Protein AF-A0A7D5KBI8-F1 (afdb_monomer_lite)

Organism: NCBI:txid1699371

Sequence (259 aa):
MIAIGTPKGRNWFYRWFKRGQSDDYPDVASFQVPTHQNPHIPNSEVAAARDDMPDCVFEQEYLAKFVDDASGVFQNIRKRNVESYFLPMSAAESTGPYAIGVNFARVEDWTVIVVLDADGRIVAFKRLQQTTWTRIQQTVERFADTYTPSATVLDATRDNKIVHDLEDSGYFVDPVRFSPANKRTLIENLTTELEAGRITIPESVKTLINELQVYESQTSERGRVRYTSPSGFHDDCVDALALAVSAEDPNPRATPSTF

Secondary structure (DSSP, 8-state):
-------BTBSHHHHHHHHTTSTT-TT-------GGG-TTS-HHHHHHHHHHS-HHHHHHHTS-----TTS-SS-SHHHHTEE---SSPPTTSS-SSEEEEEE---SSSPEEEEEE-TTSBEEEEEEE-S--HHHHHHHHHHHHHHS-SEEEEEE-SS--HHHHHHHHTT--EEEE---HHHHHHHHHHHHHHHHTT--BEETT-HHHHHHHHH-EEEE-TTS-EEEEPPTT---HHHHHHHHHHTPPPSS--------

pLDDT: mean 90.01, std 11.8, range [34.06, 98.81]

InterPro domains:
  IPR035421 Terminase, large subunit gp17-like, C-terminal [PF17289] (102-247)

Structure (mmCIF, N/CA/C/O backbone):
data_AF-A0A7D5KBI8-F1
#
_entry.id   AF-A0A7D5KBI8-F1
#
loop_
_atom_site.group_PDB
_atom_site.id
_atom_site.type_symbol
_atom_site.label_atom_id
_atom_site.label_alt_id
_atom_site.label_comp_id
_atom_site.label_asym_id
_atom_site.label_entity_id
_atom_site.label_seq_id
_atom_site.pdbx_PDB_ins_code
_atom_site.Cartn_x
_atom_site.Cartn_y
_atom_site.Cartn_z
_atom_site.occupancy
_atom_site.B_iso_or_equiv
_atom_site.auth_seq_id
_atom_site.auth_comp_id
_atom_site.auth_asym_id
_atom_site.auth_atom_id
_atom_site.pdbx_PDB_model_num
ATOM 1 N N . MET A 1 1 ? 34.595 -4.086 -23.320 1.00 84.25 1 MET A N 1
ATOM 2 C CA . MET A 1 1 ? 33.872 -3.891 -22.041 1.00 84.25 1 MET A CA 1
ATOM 3 C C . MET A 1 1 ? 32.683 -4.833 -22.045 1.00 84.25 1 MET A C 1
ATOM 5 O O . MET A 1 1 ? 32.015 -4.890 -23.064 1.00 84.25 1 MET A O 1
ATOM 9 N N . ILE A 1 2 ? 32.434 -5.562 -20.957 1.00 90.94 2 ILE A N 1
ATOM 10 C CA . ILE A 1 2 ? 31.207 -6.351 -20.779 1.00 90.94 2 ILE A CA 1
ATOM 11 C C . ILE A 1 2 ? 30.472 -5.745 -19.588 1.00 90.94 2 ILE A C 1
ATOM 13 O O . ILE A 1 2 ? 31.073 -5.563 -18.531 1.00 90.94 2 ILE A O 1
ATOM 17 N N . ALA A 1 3 ? 29.205 -5.393 -19.782 1.00 91.50 3 ALA A N 1
ATOM 18 C CA . ALA A 1 3 ? 28.337 -4.860 -18.743 1.00 91.50 3 ALA A CA 1
ATOM 19 C C . ALA A 1 3 ? 27.074 -5.725 -18.681 1.00 91.50 3 ALA A C 1
ATOM 21 O O . ALA A 1 3 ? 26.431 -5.943 -19.705 1.00 91.50 3 ALA A O 1
ATOM 22 N N . ILE A 1 4 ? 26.747 -6.228 -17.490 1.00 93.44 4 ILE A N 1
ATOM 23 C CA . ILE A 1 4 ? 25.604 -7.112 -17.235 1.00 93.44 4 ILE A CA 1
ATOM 24 C C . ILE A 1 4 ? 24.804 -6.498 -16.089 1.00 93.44 4 ILE A C 1
ATOM 26 O O . ILE A 1 4 ? 25.385 -6.094 -15.080 1.00 93.44 4 ILE A O 1
ATOM 30 N N . GLY A 1 5 ? 23.488 -6.416 -16.245 1.00 89.25 5 GLY A N 1
ATOM 31 C CA . GLY A 1 5 ? 22.591 -5.894 -15.223 1.00 89.25 5 GLY A CA 1
ATOM 32 C C . GLY A 1 5 ? 21.142 -5.859 -15.696 1.00 89.25 5 GLY A C 1
ATOM 33 O O . GLY A 1 5 ? 20.857 -6.103 -16.868 1.00 89.25 5 GLY A O 1
ATOM 34 N N . THR A 1 6 ? 20.241 -5.535 -14.775 1.00 85.94 6 THR A N 1
ATOM 35 C CA . THR A 1 6 ? 18.811 -5.353 -15.048 1.00 85.94 6 THR A CA 1
ATOM 36 C C . THR A 1 6 ? 18.547 -3.929 -15.558 1.00 85.94 6 THR A C 1
ATOM 38 O O . THR A 1 6 ? 19.189 -2.986 -15.073 1.00 85.94 6 THR A O 1
ATOM 41 N N . PRO A 1 7 ? 17.621 -3.728 -16.517 1.00 87.00 7 PRO A N 1
ATOM 42 C CA . PRO A 1 7 ? 17.155 -2.395 -16.882 1.00 87.00 7 PRO A CA 1
ATOM 43 C C . PRO A 1 7 ? 16.743 -1.587 -15.654 1.00 87.00 7 PRO A C 1
ATOM 45 O O . PRO A 1 7 ? 16.116 -2.107 -14.731 1.00 87.00 7 PRO A O 1
ATOM 48 N N . LYS A 1 8 ? 17.106 -0.304 -15.640 1.00 80.62 8 LYS A N 1
ATOM 49 C CA . LYS A 1 8 ? 16.734 0.603 -14.557 1.00 80.62 8 LYS A CA 1
ATOM 50 C C . LYS A 1 8 ? 16.778 2.050 -15.017 1.00 80.62 8 LYS A C 1
ATOM 52 O O . LYS A 1 8 ? 17.855 2.657 -15.038 1.00 80.62 8 LYS A O 1
ATOM 57 N N . GLY A 1 9 ? 15.626 2.583 -15.403 1.00 75.25 9 GLY A N 1
ATOM 58 C CA . GLY A 1 9 ? 15.532 3.924 -15.966 1.00 75.25 9 GLY A CA 1
ATOM 59 C C . GLY A 1 9 ? 16.382 4.117 -17.227 1.00 75.25 9 GLY A C 1
ATOM 60 O O . GLY A 1 9 ? 16.997 3.194 -17.771 1.00 75.25 9 GLY A O 1
ATOM 61 N N . ARG A 1 10 ? 16.473 5.362 -17.697 1.00 81.81 10 ARG A N 1
ATOM 62 C CA . ARG A 1 10 ? 17.216 5.726 -18.922 1.00 81.81 10 ARG A CA 1
ATOM 63 C C . ARG A 1 10 ? 18.637 6.222 -18.636 1.00 81.81 10 ARG A C 1
ATOM 65 O O . ARG A 1 10 ? 19.052 7.292 -19.076 1.00 81.81 10 ARG A O 1
ATOM 72 N N . ASN A 1 11 ? 19.397 5.434 -17.879 1.00 79.94 11 ASN A N 1
ATOM 73 C CA . ASN A 1 11 ? 20.733 5.793 -17.390 1.00 79.94 11 ASN A CA 1
ATOM 74 C C . ASN A 1 11 ? 21.877 5.504 -18.405 1.00 79.94 11 ASN A C 1
ATOM 76 O O . ASN A 1 11 ? 21.669 5.360 -19.611 1.00 79.94 11 ASN A O 1
ATOM 80 N N . TRP A 1 12 ? 23.136 5.460 -17.941 1.00 88.38 12 TRP A N 1
ATOM 81 C CA . TRP A 1 12 ? 24.298 5.097 -18.774 1.00 88.38 12 TRP A CA 1
ATOM 82 C C . TRP A 1 12 ? 24.157 3.721 -19.448 1.00 88.38 12 TRP A C 1
ATOM 84 O O . TRP A 1 12 ? 24.485 3.598 -20.627 1.00 88.38 12 TRP A O 1
ATOM 94 N N . PHE A 1 13 ? 23.628 2.721 -18.738 1.00 91.00 13 PHE A N 1
ATOM 95 C CA . PHE A 1 13 ? 23.441 1.365 -19.253 1.00 91.00 13 PHE A CA 1
ATOM 96 C C . PHE A 1 13 ? 22.410 1.345 -20.386 1.00 91.00 13 PHE A C 1
ATOM 98 O O . PHE A 1 13 ? 22.684 0.786 -21.443 1.00 91.00 13 PHE A O 1
ATOM 105 N N . TYR A 1 14 ? 21.292 2.064 -20.230 1.00 89.88 14 TYR A N 1
ATOM 106 C CA . TYR A 1 14 ? 20.309 2.266 -21.303 1.00 89.88 14 TYR A CA 1
ATOM 107 C C . TYR A 1 14 ? 20.934 2.894 -22.554 1.00 89.88 14 TYR A C 1
ATOM 109 O O . TYR A 1 14 ? 20.711 2.426 -23.668 1.00 89.88 14 TYR A O 1
ATOM 117 N N . ARG A 1 15 ? 21.759 3.938 -22.387 1.00 91.62 15 ARG A N 1
ATOM 118 C CA . ARG A 1 15 ? 22.421 4.601 -23.521 1.00 91.62 15 ARG A CA 1
ATOM 119 C C . ARG A 1 15 ? 23.329 3.642 -24.291 1.00 91.62 15 ARG A C 1
ATOM 121 O O . ARG A 1 15 ? 23.274 3.630 -25.516 1.00 91.62 15 ARG A O 1
ATOM 128 N N . TRP A 1 16 ? 24.123 2.820 -23.605 1.00 93.75 16 TRP A N 1
ATOM 129 C CA . TRP A 1 16 ? 24.945 1.796 -24.264 1.00 93.75 16 TRP A CA 1
ATOM 130 C C . TRP A 1 16 ? 24.118 0.671 -24.876 1.00 93.75 16 TRP A C 1
ATOM 132 O O . TRP A 1 16 ? 24.421 0.239 -25.985 1.00 93.75 16 TRP A O 1
ATOM 142 N N . PHE A 1 17 ? 23.042 0.255 -24.210 1.00 94.62 17 PHE A N 1
ATOM 143 C CA . PHE A 1 17 ? 22.098 -0.704 -24.763 1.00 94.62 17 PHE A CA 1
ATOM 144 C C . PHE A 1 17 ? 21.507 -0.202 -26.090 1.00 94.62 17 PHE A C 1
ATOM 146 O O . PHE A 1 17 ? 21.523 -0.936 -27.072 1.00 94.62 17 PHE A O 1
ATOM 153 N N . LYS A 1 18 ? 21.078 1.067 -26.169 1.00 94.75 18 LYS A N 1
ATOM 154 C CA . LYS A 1 18 ? 20.587 1.677 -27.418 1.00 94.75 18 LYS A CA 1
ATOM 155 C C . LYS A 1 18 ? 21.668 1.806 -28.492 1.00 94.75 18 LYS A C 1
ATOM 157 O O . LYS A 1 18 ? 21.346 1.629 -29.660 1.00 94.75 18 LYS A O 1
ATOM 162 N N . ARG A 1 19 ? 22.927 2.074 -28.122 1.00 95.38 19 ARG A N 1
ATOM 163 C CA . ARG A 1 19 ? 24.052 2.075 -29.078 1.00 95.38 19 ARG A CA 1
ATOM 164 C C . ARG A 1 19 ? 24.237 0.712 -29.731 1.00 95.38 19 ARG A C 1
ATOM 166 O O . ARG A 1 19 ? 24.329 0.660 -30.943 1.00 95.38 19 ARG A O 1
ATOM 173 N N . GLY A 1 20 ? 24.189 -0.368 -28.950 1.00 95.50 20 GLY A N 1
ATOM 174 C CA . GLY A 1 20 ? 24.295 -1.734 -29.477 1.00 95.50 20 GLY A CA 1
ATOM 175 C C . GLY A 1 20 ? 23.115 -2.203 -30.339 1.00 95.50 20 GLY A C 1
ATOM 176 O O . GLY A 1 20 ? 23.150 -3.321 -30.837 1.00 95.50 20 GLY A O 1
ATOM 177 N N . GLN A 1 21 ? 22.077 -1.371 -30.496 1.00 93.50 21 GLN A N 1
ATOM 178 C CA . GLN A 1 21 ? 20.957 -1.577 -31.423 1.00 93.50 21 GLN A CA 1
ATOM 179 C C . GLN A 1 21 ? 21.025 -0.659 -32.657 1.00 93.50 21 GLN A C 1
ATOM 181 O O . GLN A 1 21 ? 20.099 -0.678 -33.463 1.00 93.50 21 GLN A O 1
ATOM 186 N N . SER A 1 22 ? 22.045 0.197 -32.766 1.00 94.38 22 SER A N 1
ATOM 187 C CA . SER A 1 22 ? 22.191 1.167 -33.853 1.00 94.38 22 SER A CA 1
ATOM 188 C C . SER A 1 22 ? 23.344 0.780 -34.770 1.00 94.38 22 SER A C 1
ATOM 190 O O . SER A 1 22 ? 24.436 0.470 -34.294 1.00 94.38 22 SER A O 1
ATOM 192 N N . ASP A 1 23 ? 23.130 0.905 -36.079 1.00 93.88 23 ASP A N 1
ATOM 193 C CA . ASP A 1 23 ? 24.157 0.666 -37.099 1.00 93.88 23 ASP A CA 1
ATOM 194 C C . ASP A 1 23 ? 25.322 1.675 -37.020 1.00 93.88 23 ASP A C 1
ATOM 196 O O . ASP A 1 23 ? 26.416 1.401 -37.511 1.00 93.88 23 ASP A O 1
ATOM 200 N N . ASP A 1 24 ? 25.122 2.820 -36.354 1.00 96.19 24 ASP A N 1
ATOM 201 C CA . ASP A 1 24 ? 26.157 3.844 -36.140 1.00 96.19 24 ASP A CA 1
ATOM 202 C C . ASP A 1 24 ? 27.302 3.371 -35.222 1.00 96.19 24 ASP A C 1
ATOM 204 O O . ASP A 1 24 ? 28.367 3.992 -35.186 1.00 96.19 24 ASP A O 1
ATOM 208 N N . TYR A 1 25 ? 27.087 2.295 -34.454 1.00 94.81 25 TYR A N 1
ATOM 209 C CA . TYR A 1 25 ? 28.043 1.756 -33.481 1.00 94.81 25 TYR A CA 1
ATOM 210 C C . TYR A 1 25 ? 28.293 0.255 -33.723 1.00 94.81 25 TYR A C 1
ATOM 212 O O . TYR A 1 25 ? 27.936 -0.571 -32.882 1.00 94.81 25 TYR A O 1
ATOM 220 N N . PRO A 1 26 ? 28.915 -0.126 -34.857 1.00 94.06 26 PRO A N 1
ATOM 221 C CA . PRO A 1 26 ? 29.032 -1.525 -35.286 1.00 94.06 26 PRO A CA 1
ATOM 222 C C . PRO A 1 26 ? 29.935 -2.389 -34.389 1.00 94.06 26 PRO A C 1
ATOM 224 O O . PRO A 1 26 ? 29.927 -3.614 -34.492 1.00 94.06 26 PRO A O 1
ATOM 227 N N . ASP A 1 27 ? 30.732 -1.771 -33.518 1.00 96.00 27 ASP A N 1
ATOM 228 C CA . ASP A 1 27 ? 31.592 -2.427 -32.530 1.00 96.00 27 ASP A CA 1
ATOM 229 C C . ASP A 1 27 ? 30.882 -2.702 -31.191 1.00 96.00 27 ASP A C 1
ATOM 231 O O . ASP A 1 27 ? 31.466 -3.296 -30.279 1.00 96.00 27 ASP A O 1
ATOM 235 N N . VAL A 1 28 ? 29.618 -2.290 -31.063 1.00 95.69 28 VAL A N 1
ATOM 236 C CA . VAL A 1 28 ? 28.798 -2.463 -29.866 1.00 95.69 28 VAL A CA 1
ATOM 237 C C . VAL A 1 28 ? 27.636 -3.392 -30.190 1.00 95.69 28 VAL A C 1
ATOM 239 O O . VAL A 1 28 ? 26.888 -3.166 -31.131 1.00 95.69 28 VAL A O 1
ATOM 242 N N . ALA A 1 29 ? 27.433 -4.405 -29.355 1.00 95.19 29 ALA A N 1
ATOM 243 C CA . ALA A 1 29 ? 26.243 -5.243 -29.393 1.00 95.19 29 ALA A CA 1
ATOM 244 C C . ALA A 1 29 ? 25.540 -5.193 -28.037 1.00 95.19 29 ALA A C 1
ATOM 246 O O . ALA A 1 29 ? 26.190 -5.132 -26.988 1.00 95.19 29 ALA A O 1
ATOM 247 N N . SER A 1 30 ? 24.212 -5.223 -28.053 1.00 96.38 30 SER A N 1
ATOM 248 C CA . SER A 1 30 ? 23.401 -5.321 -26.846 1.00 96.38 30 SER A CA 1
ATOM 249 C C . SER A 1 30 ? 22.357 -6.423 -26.986 1.00 96.38 30 SER A C 1
ATOM 251 O O . SER A 1 30 ? 21.840 -6.692 -28.067 1.00 96.38 30 SER A O 1
ATOM 253 N N . PHE A 1 31 ? 22.069 -7.087 -25.869 1.00 94.62 31 PHE A N 1
ATOM 254 C CA . PHE A 1 31 ? 21.155 -8.221 -25.812 1.00 94.62 31 PHE A CA 1
ATOM 255 C C . PHE A 1 31 ? 20.193 -8.029 -24.647 1.00 94.62 31 PHE A C 1
ATOM 257 O O . PHE A 1 31 ? 20.570 -7.498 -23.602 1.00 94.62 31 PHE A O 1
ATOM 264 N N . GLN A 1 32 ? 18.954 -8.463 -24.836 1.00 94.69 32 GLN A N 1
ATOM 265 C CA . GLN A 1 32 ? 17.901 -8.431 -23.831 1.00 94.69 32 GLN A CA 1
ATOM 266 C C . GLN A 1 32 ? 17.363 -9.849 -23.703 1.00 94.69 32 GLN A C 1
ATOM 268 O O . GLN A 1 32 ? 16.912 -10.423 -24.692 1.00 94.69 32 GLN A O 1
ATOM 273 N N . VAL A 1 33 ? 17.453 -10.414 -22.501 1.00 94.25 33 VAL A N 1
ATOM 274 C CA . VAL A 1 33 ? 17.100 -11.813 -22.242 1.00 94.25 33 VAL A CA 1
ATOM 275 C C . VAL A 1 33 ? 16.070 -11.852 -21.111 1.00 94.25 33 VAL A C 1
ATOM 277 O O . VAL A 1 33 ? 16.451 -11.852 -19.943 1.00 94.25 33 VAL A O 1
ATOM 280 N N . PRO A 1 34 ? 14.768 -11.816 -21.438 1.00 95.31 34 PRO A N 1
ATOM 281 C CA . PRO A 1 34 ? 13.690 -12.007 -20.472 1.00 95.31 34 PRO A CA 1
ATOM 282 C C . PRO A 1 34 ? 13.754 -13.370 -19.772 1.00 95.31 34 PRO A C 1
ATOM 284 O O . PRO A 1 34 ? 14.177 -14.362 -20.371 1.00 95.31 34 PRO A O 1
ATOM 287 N N . THR A 1 35 ? 13.217 -13.452 -18.554 1.00 95.25 35 THR A N 1
ATOM 288 C CA . THR A 1 35 ? 13.223 -14.673 -17.730 1.00 95.25 35 THR A CA 1
ATOM 289 C C . THR A 1 35 ? 12.560 -15.865 -18.427 1.00 95.25 35 THR A C 1
ATOM 291 O O . THR A 1 35 ? 13.071 -16.977 -18.340 1.00 95.25 35 THR A O 1
ATOM 294 N N . HIS A 1 36 ? 11.488 -15.647 -19.199 1.00 93.81 36 HIS A N 1
ATOM 295 C CA . HIS A 1 36 ? 10.783 -16.716 -19.927 1.00 93.81 36 HIS A CA 1
ATOM 296 C C . HIS A 1 36 ? 11.620 -17.394 -21.032 1.00 93.81 36 HIS A C 1
ATOM 298 O O . HIS A 1 36 ? 11.217 -18.431 -21.552 1.00 93.81 36 HIS A O 1
ATOM 304 N N . GLN A 1 37 ? 12.760 -16.816 -21.434 1.00 94.81 37 GLN A N 1
ATOM 305 C CA . GLN A 1 37 ? 13.678 -17.456 -22.385 1.00 94.81 37 GLN A CA 1
ATOM 306 C C . GLN A 1 37 ? 14.625 -18.456 -21.707 1.00 94.81 37 GLN A C 1
ATOM 308 O O . GLN A 1 37 ? 15.310 -19.208 -22.400 1.00 94.81 37 GLN A O 1
ATOM 313 N N . ASN A 1 38 ? 14.687 -18.479 -20.371 1.00 93.62 38 ASN A N 1
ATOM 314 C CA . ASN A 1 38 ? 15.507 -19.428 -19.630 1.00 93.62 38 ASN A CA 1
ATOM 315 C C . ASN A 1 38 ? 14.802 -20.800 -19.565 1.00 93.62 38 ASN A C 1
ATOM 317 O O . ASN A 1 38 ? 13.797 -20.922 -18.867 1.00 93.62 38 ASN A O 1
ATOM 321 N N . PRO A 1 39 ? 15.332 -21.860 -20.210 1.00 94.00 39 PRO A N 1
ATOM 322 C CA . PRO A 1 39 ? 14.685 -23.176 -20.240 1.00 94.00 39 PRO A CA 1
ATOM 323 C C . PRO A 1 39 ? 14.658 -23.882 -18.876 1.00 94.00 39 PRO A C 1
ATOM 325 O O . PRO A 1 39 ? 14.012 -24.917 -18.736 1.00 94.00 39 PRO A O 1
ATOM 328 N N . HIS A 1 40 ? 15.371 -23.351 -17.879 1.00 95.69 40 HIS A N 1
ATOM 329 C CA . HIS A 1 40 ? 15.411 -23.888 -16.521 1.00 95.69 40 HIS A CA 1
ATOM 330 C C . HIS A 1 40 ? 14.379 -23.256 -15.581 1.00 95.69 40 HIS A C 1
ATOM 332 O O . HIS A 1 40 ? 14.274 -23.702 -14.443 1.00 95.69 40 HIS A O 1
ATOM 338 N N . ILE A 1 41 ? 13.635 -22.240 -16.034 1.00 93.25 41 ILE A N 1
ATOM 339 C CA . ILE A 1 41 ? 12.580 -21.591 -15.251 1.00 93.25 41 ILE A CA 1
ATOM 340 C C . ILE A 1 41 ? 11.233 -21.932 -15.899 1.00 93.25 41 ILE A C 1
ATOM 342 O O . ILE A 1 41 ? 10.993 -21.549 -17.047 1.00 93.25 41 ILE A O 1
ATOM 346 N N . PRO A 1 42 ? 10.343 -22.664 -15.209 1.00 94.69 42 PRO A N 1
ATOM 347 C CA . PRO A 1 42 ? 9.011 -22.950 -15.718 1.00 94.69 42 PRO A CA 1
ATOM 348 C C . PRO A 1 42 ? 8.230 -21.667 -16.028 1.00 94.69 42 PRO A C 1
ATOM 350 O O . PRO A 1 42 ? 8.165 -20.748 -15.214 1.00 94.69 42 PRO A O 1
ATOM 353 N N . ASN A 1 43 ? 7.532 -21.631 -17.166 1.00 91.88 43 ASN A N 1
ATOM 354 C CA . ASN A 1 43 ? 6.667 -20.494 -17.517 1.00 91.88 43 ASN A CA 1
ATOM 355 C C . ASN A 1 43 ? 5.563 -20.236 -16.479 1.00 91.88 43 ASN A C 1
ATOM 357 O O . ASN A 1 43 ? 5.088 -19.111 -16.362 1.00 91.88 43 ASN A O 1
ATOM 361 N N . SER A 1 44 ? 5.164 -21.261 -15.722 1.00 94.00 44 SER A N 1
ATOM 362 C CA . SER A 1 44 ? 4.227 -21.119 -14.608 1.00 94.00 44 SER A CA 1
ATOM 363 C C . SER A 1 44 ? 4.779 -20.255 -13.474 1.00 94.00 44 SER A C 1
ATOM 365 O O . SER A 1 44 ? 4.008 -19.528 -12.864 1.00 94.00 44 SER A O 1
ATOM 367 N N . GLU A 1 45 ? 6.090 -20.283 -13.210 1.00 92.19 45 GLU A N 1
ATOM 368 C CA . GLU A 1 45 ? 6.713 -19.416 -12.198 1.00 92.19 45 GLU A CA 1
ATOM 369 C C . GLU A 1 45 ? 6.735 -17.957 -12.661 1.00 92.19 45 GLU A C 1
ATOM 371 O O . GLU A 1 45 ? 6.440 -17.054 -11.887 1.00 92.19 45 GLU A O 1
ATOM 376 N N . VAL A 1 46 ? 7.006 -17.721 -13.949 1.00 92.50 46 VAL A N 1
ATOM 377 C CA . VAL A 1 46 ? 6.930 -16.377 -14.543 1.00 92.50 46 VAL A CA 1
ATOM 378 C C . VAL A 1 46 ? 5.495 -15.846 -14.521 1.00 92.50 46 VAL A C 1
ATOM 380 O O . VAL A 1 46 ? 5.286 -14.664 -14.274 1.00 92.50 46 VAL A O 1
ATOM 383 N N . ALA A 1 47 ? 4.507 -16.709 -14.776 1.00 90.94 47 ALA A N 1
ATOM 384 C CA . ALA A 1 47 ? 3.099 -16.338 -14.694 1.00 90.94 47 ALA A CA 1
ATOM 385 C C . ALA A 1 47 ? 2.691 -15.990 -13.256 1.00 90.94 47 ALA A C 1
ATOM 387 O O . ALA A 1 47 ? 2.102 -14.937 -13.056 1.00 90.94 47 ALA A O 1
ATOM 388 N N . ALA A 1 48 ? 3.070 -16.811 -12.272 1.00 91.31 48 ALA A N 1
ATOM 389 C CA . ALA A 1 48 ? 2.792 -16.542 -10.861 1.00 91.31 48 ALA A CA 1
ATOM 390 C C . ALA A 1 48 ? 3.428 -15.223 -10.395 1.00 91.31 48 ALA A C 1
ATOM 392 O O . ALA A 1 48 ? 2.762 -14.399 -9.782 1.00 91.31 48 ALA A O 1
ATOM 393 N N . ALA A 1 49 ? 4.682 -14.962 -10.781 1.00 90.12 49 ALA A N 1
ATOM 394 C CA . ALA A 1 49 ? 5.361 -13.719 -10.431 1.00 90.12 49 ALA A CA 1
ATOM 395 C C . ALA A 1 49 ? 4.634 -12.465 -10.937 1.00 90.12 49 ALA A C 1
ATOM 397 O O . ALA A 1 49 ? 4.727 -11.419 -10.305 1.00 90.12 49 ALA A O 1
ATOM 398 N N . ARG A 1 50 ? 3.912 -12.552 -12.060 1.00 90.12 50 ARG A N 1
ATOM 399 C CA . ARG A 1 50 ? 3.123 -11.428 -12.572 1.00 90.12 50 ARG A CA 1
ATOM 400 C C . ARG A 1 50 ? 1.972 -11.052 -11.641 1.00 90.12 50 ARG A C 1
ATOM 402 O O . ARG A 1 50 ? 1.641 -9.878 -11.555 1.00 90.12 50 ARG A O 1
ATOM 409 N N . ASP A 1 51 ? 1.377 -12.029 -10.969 1.00 88.19 51 ASP A N 1
ATOM 410 C CA . ASP A 1 51 ? 0.224 -11.810 -10.092 1.00 88.19 51 ASP A CA 1
ATOM 411 C C . ASP A 1 51 ? 0.639 -11.292 -8.698 1.00 88.19 51 ASP A C 1
ATOM 413 O O . ASP A 1 51 ? -0.187 -10.723 -7.980 1.00 88.19 51 ASP A O 1
ATOM 417 N N . ASP A 1 52 ? 1.921 -11.450 -8.347 1.00 87.12 52 ASP A N 1
ATOM 418 C CA . ASP A 1 52 ? 2.484 -11.148 -7.025 1.00 87.12 52 ASP A CA 1
ATOM 419 C C . ASP A 1 52 ? 3.222 -9.798 -6.952 1.00 87.12 52 ASP A C 1
ATOM 421 O O . ASP A 1 52 ? 3.648 -9.377 -5.874 1.00 87.12 52 ASP A O 1
ATOM 425 N N . MET A 1 53 ? 3.409 -9.096 -8.072 1.00 89.44 53 MET A N 1
ATOM 426 C CA . MET A 1 53 ? 4.114 -7.810 -8.096 1.00 89.44 53 MET A CA 1
ATOM 427 C C . MET A 1 53 ? 3.486 -6.823 -9.077 1.00 89.44 53 MET A C 1
ATOM 429 O O . MET A 1 53 ? 2.788 -7.240 -9.998 1.00 89.44 53 MET A O 1
ATOM 433 N N . PRO A 1 54 ? 3.783 -5.520 -8.940 1.00 90.38 54 PRO A N 1
ATOM 434 C CA . PRO A 1 54 ? 3.261 -4.519 -9.858 1.00 90.38 54 PRO A CA 1
ATOM 435 C C . PRO A 1 54 ? 3.671 -4.798 -11.301 1.00 90.38 54 PRO A C 1
ATOM 437 O O . PRO A 1 54 ? 4.823 -5.173 -11.553 1.00 90.38 54 PRO A O 1
ATOM 440 N N . ASP A 1 55 ? 2.782 -4.512 -12.253 1.00 88.69 55 ASP A N 1
ATOM 441 C CA . ASP A 1 55 ? 3.030 -4.738 -13.682 1.00 88.69 55 ASP A CA 1
ATOM 442 C C . ASP A 1 55 ? 4.345 -4.063 -14.125 1.00 88.69 55 ASP A C 1
ATOM 444 O O . ASP A 1 55 ? 5.152 -4.664 -14.832 1.00 88.69 55 ASP A O 1
ATOM 448 N N . CYS A 1 56 ? 4.631 -2.840 -13.660 1.00 85.75 56 CYS A N 1
ATOM 449 C CA . CYS A 1 56 ? 5.867 -2.127 -14.005 1.00 85.75 56 CYS A CA 1
ATOM 450 C C . CYS A 1 56 ? 7.141 -2.809 -13.464 1.00 85.75 56 CYS A C 1
ATOM 452 O O . CYS A 1 56 ? 8.167 -2.835 -14.149 1.00 85.75 56 CYS A O 1
ATOM 454 N N . VAL A 1 57 ? 7.075 -3.399 -12.265 1.00 87.12 57 VAL A N 1
ATOM 455 C CA . VAL A 1 57 ? 8.178 -4.161 -11.662 1.00 87.12 57 VAL A CA 1
ATOM 456 C C . VAL A 1 57 ? 8.355 -5.480 -12.410 1.00 87.12 57 VAL A C 1
ATOM 458 O O . VAL A 1 57 ? 9.482 -5.842 -12.742 1.00 87.12 57 VAL A O 1
ATOM 461 N N . PHE A 1 58 ? 7.259 -6.149 -12.770 1.00 91.88 58 PHE A N 1
ATOM 462 C CA . PHE A 1 58 ? 7.285 -7.355 -13.592 1.00 91.88 58 PHE A CA 1
ATOM 463 C C . PHE A 1 58 ? 7.898 -7.092 -14.979 1.00 91.88 58 PHE A C 1
ATOM 465 O O . PHE A 1 58 ? 8.774 -7.830 -15.440 1.00 91.88 58 PHE A O 1
ATOM 472 N N . GLU A 1 59 ? 7.507 -6.001 -15.642 1.00 91.06 59 GLU A N 1
ATOM 473 C CA . GLU A 1 59 ? 8.085 -5.599 -16.924 1.00 91.06 59 GLU A CA 1
ATOM 474 C C . GLU A 1 59 ? 9.599 -5.365 -16.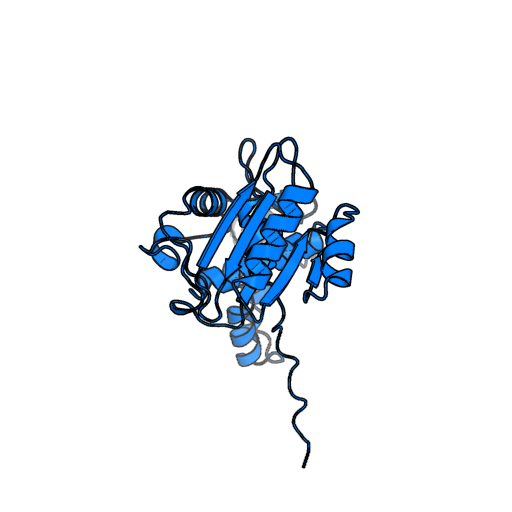835 1.00 91.06 59 GLU A C 1
ATOM 476 O O . GLU A 1 59 ? 10.345 -5.783 -17.729 1.00 91.06 59 GLU A O 1
ATOM 481 N N . GLN A 1 60 ? 10.061 -4.726 -15.759 1.00 89.25 60 GLN A N 1
ATOM 482 C CA . GLN A 1 60 ? 11.477 -4.461 -15.545 1.00 89.25 60 GLN A CA 1
ATOM 483 C C . GLN A 1 60 ? 12.262 -5.741 -15.214 1.00 89.25 60 GLN A C 1
ATOM 485 O O . GLN A 1 60 ? 13.263 -6.034 -15.871 1.00 89.25 60 GLN A O 1
ATOM 490 N N . GLU A 1 61 ? 11.829 -6.489 -14.198 1.00 90.25 61 GLU A N 1
ATOM 491 C CA . GLU A 1 61 ? 12.609 -7.573 -13.587 1.00 90.25 61 GLU A CA 1
ATOM 492 C C . GLU A 1 61 ? 12.444 -8.916 -14.318 1.00 90.25 61 GLU A C 1
ATOM 494 O O . GLU A 1 61 ? 13.403 -9.681 -14.402 1.00 90.25 61 GLU A O 1
ATOM 499 N N . TYR A 1 62 ? 11.273 -9.198 -14.905 1.00 93.75 62 TYR A N 1
ATOM 500 C CA . TYR A 1 62 ? 11.001 -10.466 -15.603 1.00 93.75 62 TYR A CA 1
ATOM 501 C C . TYR A 1 62 ? 11.026 -10.337 -17.123 1.00 93.75 62 TYR A C 1
ATOM 503 O O . TYR A 1 62 ? 11.524 -11.228 -17.819 1.00 93.75 62 TYR A O 1
ATOM 511 N N . LEU A 1 63 ? 10.502 -9.237 -17.671 1.00 94.12 63 LEU A N 1
ATOM 512 C CA . LEU A 1 63 ? 10.513 -9.008 -19.122 1.00 94.12 63 LEU A CA 1
ATOM 513 C C . LEU A 1 63 ? 11.762 -8.262 -19.602 1.00 94.12 63 LEU A C 1
ATOM 515 O O . LEU A 1 63 ? 11.915 -8.035 -20.804 1.00 94.12 63 LEU A O 1
ATOM 519 N N . ALA A 1 64 ? 12.660 -7.910 -18.678 1.00 93.38 64 ALA A N 1
ATOM 520 C CA . ALA A 1 64 ? 13.894 -7.188 -18.940 1.00 93.38 64 ALA A CA 1
ATOM 521 C C . ALA A 1 64 ? 13.675 -5.880 -19.720 1.00 93.38 64 ALA A C 1
ATOM 523 O O . ALA A 1 64 ? 14.562 -5.470 -20.469 1.00 93.38 64 ALA A O 1
ATOM 524 N N . LYS A 1 65 ? 12.532 -5.195 -19.564 1.00 90.75 65 LYS A N 1
ATOM 525 C CA . LYS A 1 65 ? 12.220 -3.942 -20.273 1.00 90.75 65 LYS A CA 1
ATOM 526 C C . LYS A 1 65 ? 12.790 -2.713 -19.562 1.00 90.75 65 LYS A C 1
ATOM 528 O O . LYS A 1 65 ? 12.778 -2.612 -18.342 1.00 90.75 65 LYS A O 1
ATOM 533 N N . PHE A 1 66 ? 13.229 -1.726 -20.345 1.00 86.69 66 PHE A N 1
ATOM 534 C CA . PHE A 1 66 ? 13.480 -0.376 -19.835 1.00 86.69 66 PHE A CA 1
ATOM 535 C C . PHE A 1 66 ? 12.146 0.359 -19.681 1.00 86.69 66 PHE A C 1
ATOM 537 O O . PHE A 1 66 ? 11.593 0.837 -20.672 1.00 86.69 66 PHE A O 1
ATOM 544 N N . VAL A 1 67 ? 11.644 0.429 -18.450 1.00 80.38 67 VAL A N 1
ATOM 545 C CA . VAL A 1 67 ? 10.430 1.173 -18.088 1.00 80.38 67 VAL A CA 1
ATOM 546 C C . VAL A 1 67 ? 10.793 2.639 -17.812 1.00 80.38 67 VAL A C 1
ATOM 548 O O . VAL A 1 67 ? 11.899 2.933 -17.348 1.00 80.38 67 VAL A O 1
ATOM 551 N N . ASP A 1 68 ? 9.905 3.573 -18.161 1.00 66.25 68 ASP A N 1
ATOM 552 C CA . ASP A 1 68 ? 10.100 4.995 -17.862 1.00 66.25 68 ASP A CA 1
ATOM 553 C C . ASP A 1 68 ? 9.870 5.274 -16.371 1.00 66.25 68 ASP A C 1
ATOM 555 O O . ASP A 1 68 ? 8.823 4.936 -15.832 1.00 66.25 68 ASP A O 1
ATOM 559 N N . ASP A 1 69 ? 10.823 5.953 -15.722 1.00 54.66 69 ASP A N 1
ATOM 560 C CA . ASP A 1 69 ? 10.736 6.348 -14.303 1.00 54.66 69 ASP A CA 1
ATOM 561 C C . ASP A 1 69 ? 9.627 7.398 -14.031 1.00 54.66 69 ASP A C 1
ATOM 563 O O . ASP A 1 69 ? 9.366 7.734 -12.881 1.00 54.66 69 ASP A O 1
ATOM 567 N N . ALA A 1 70 ? 9.012 7.976 -15.072 1.00 49.38 70 ALA A N 1
ATOM 568 C CA . ALA A 1 70 ? 8.250 9.229 -14.989 1.00 49.38 70 ALA A CA 1
ATOM 569 C C . ALA A 1 70 ? 6.715 9.075 -14.938 1.00 49.38 70 ALA A C 1
ATOM 571 O O . ALA A 1 70 ? 5.997 10.048 -15.171 1.00 49.38 70 ALA A O 1
ATOM 572 N N . SER A 1 71 ? 6.185 7.884 -14.658 1.00 56.41 71 SER A N 1
ATOM 573 C CA . SER A 1 71 ? 4.739 7.671 -14.500 1.00 56.41 71 SER A CA 1
ATOM 574 C C . SER A 1 71 ? 4.351 7.523 -13.031 1.00 56.41 71 SER A C 1
ATOM 576 O O . SER A 1 71 ? 5.080 6.895 -12.268 1.00 56.41 71 SER A O 1
ATOM 578 N N . GLY A 1 72 ? 3.189 8.062 -12.648 1.00 73.31 72 GLY A N 1
ATOM 579 C CA . GLY A 1 72 ? 2.619 7.852 -11.316 1.00 73.31 72 GLY A CA 1
ATOM 580 C C . GLY A 1 72 ? 2.559 6.364 -10.954 1.00 73.31 72 GLY A C 1
ATOM 581 O O . GLY A 1 72 ? 2.287 5.522 -11.815 1.00 73.31 72 GLY A O 1
ATOM 582 N N . VAL A 1 73 ? 2.834 6.062 -9.684 1.00 86.94 73 VAL A N 1
ATOM 583 C CA . VAL A 1 73 ? 2.937 4.693 -9.143 1.00 86.94 73 VAL A CA 1
ATOM 584 C C . VAL A 1 73 ? 1.621 3.949 -9.321 1.00 86.94 73 VAL A C 1
ATOM 586 O O . VAL A 1 73 ? 1.596 2.805 -9.759 1.00 86.94 73 VAL A O 1
ATOM 589 N N . PHE A 1 74 ? 0.517 4.636 -9.032 1.00 89.88 74 PHE A N 1
ATOM 590 C CA . PHE A 1 74 ? -0.820 4.070 -9.067 1.00 89.88 74 PHE A CA 1
ATOM 591 C C . PHE A 1 74 ? -1.574 4.551 -10.309 1.00 89.88 74 PHE A C 1
ATOM 593 O O . PHE A 1 74 ? -1.990 5.709 -10.410 1.00 89.88 74 PHE A O 1
ATOM 600 N N . GLN A 1 75 ? -1.781 3.654 -11.273 1.00 84.81 75 GLN A N 1
ATOM 601 C CA . GLN A 1 75 ? -2.425 3.991 -12.544 1.00 84.81 75 GLN A CA 1
ATOM 602 C C . GLN A 1 75 ? -3.910 3.618 -12.563 1.00 84.81 75 GLN A C 1
ATOM 604 O O . GLN A 1 75 ? -4.333 2.613 -12.000 1.00 84.81 75 GLN A O 1
ATOM 609 N N . ASN A 1 76 ? -4.720 4.417 -13.268 1.00 87.25 76 ASN A N 1
ATOM 610 C CA . ASN A 1 76 ? -6.149 4.161 -13.510 1.00 87.25 76 ASN A CA 1
ATOM 611 C C . ASN A 1 76 ? -7.035 4.002 -12.256 1.00 87.25 76 ASN A C 1
ATOM 613 O O . ASN A 1 76 ? -8.177 3.560 -12.382 1.00 87.25 76 ASN A O 1
ATOM 617 N N . ILE A 1 77 ? -6.571 4.440 -11.079 1.00 91.75 77 ILE A N 1
ATOM 618 C CA . ILE A 1 77 ? -7.262 4.268 -9.788 1.00 91.75 77 ILE A CA 1
ATOM 619 C C . ILE A 1 77 ? -8.724 4.710 -9.825 1.00 91.75 77 ILE A C 1
ATOM 621 O O . ILE A 1 77 ? -9.604 3.959 -9.422 1.00 91.75 77 ILE A O 1
ATOM 625 N N . ARG A 1 78 ? -9.024 5.888 -10.389 1.00 91.62 78 ARG A N 1
ATOM 626 C CA . ARG A 1 78 ? -10.410 6.388 -10.469 1.00 91.62 78 ARG A CA 1
ATOM 627 C C . ARG A 1 78 ? -11.354 5.484 -11.250 1.00 91.62 78 ARG A C 1
ATOM 629 O O . ARG A 1 78 ? -12.541 5.479 -10.973 1.00 91.62 78 ARG A O 1
ATOM 636 N N . LYS A 1 79 ? -10.843 4.795 -12.267 1.00 93.12 79 LYS A N 1
ATOM 637 C CA . LYS A 1 79 ? -11.651 3.920 -13.115 1.00 93.12 79 LYS A CA 1
ATOM 638 C C . LYS A 1 79 ? -11.751 2.513 -12.528 1.00 93.12 79 LYS A C 1
ATOM 640 O O . LYS A 1 79 ? -12.764 1.860 -12.735 1.00 93.12 79 LYS A O 1
ATOM 645 N N . ARG A 1 80 ? -10.682 2.043 -11.884 1.00 95.00 80 ARG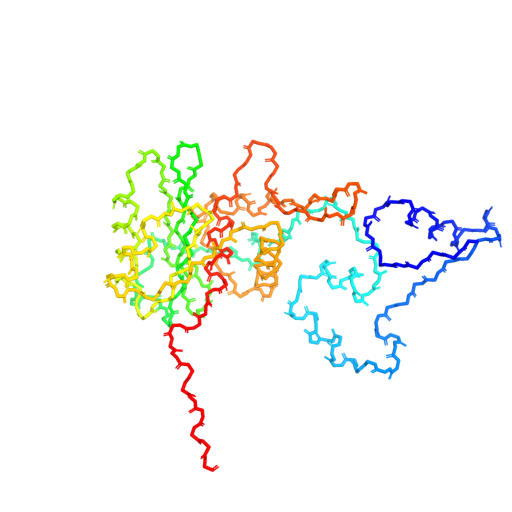 A N 1
ATOM 646 C CA . ARG A 1 80 ? -10.537 0.653 -11.443 1.00 95.00 80 ARG A CA 1
ATOM 647 C C . ARG A 1 80 ? -10.999 0.4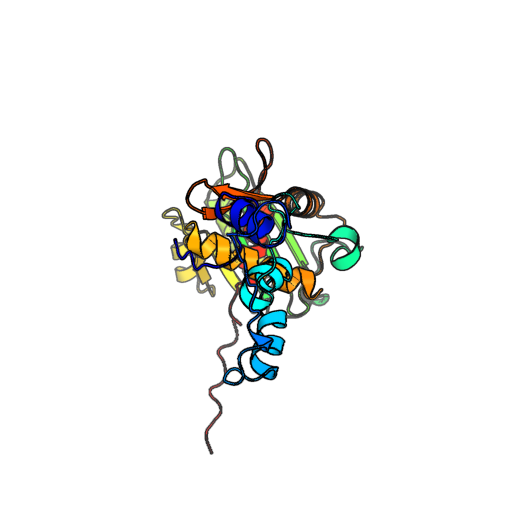25 -10.005 1.00 95.00 80 ARG A C 1
ATOM 649 O O . ARG A 1 80 ? -11.609 -0.597 -9.747 1.00 95.00 80 ARG A O 1
ATOM 656 N N . ASN A 1 81 ? -10.693 1.346 -9.096 1.00 98.06 81 ASN A N 1
ATOM 657 C CA . ASN A 1 81 ? -10.792 1.114 -7.654 1.00 98.06 81 ASN A CA 1
ATOM 658 C C . ASN A 1 81 ? -11.753 2.076 -6.951 1.00 98.06 81 ASN A C 1
ATOM 660 O O . ASN A 1 81 ? -11.909 1.967 -5.744 1.00 98.06 81 ASN A O 1
ATOM 664 N N . VAL A 1 82 ? -12.341 3.057 -7.645 1.00 98.06 82 VAL A N 1
ATOM 665 C CA . VAL A 1 82 ? -13.219 4.054 -7.012 1.00 98.06 82 VAL A CA 1
ATOM 666 C C . VAL A 1 82 ? -14.680 3.772 -7.327 1.00 98.06 82 VAL A C 1
ATOM 668 O O . VAL A 1 82 ? -15.068 3.754 -8.493 1.00 98.06 82 VAL A O 1
ATOM 671 N N . GLU A 1 83 ? -15.491 3.644 -6.280 1.00 98.06 83 GLU A N 1
ATOM 672 C CA . GLU A 1 83 ? -16.933 3.399 -6.371 1.00 98.06 83 GLU A CA 1
ATOM 673 C C . GLU A 1 83 ? -17.744 4.375 -5.504 1.00 98.06 83 GLU A C 1
ATOM 675 O O . GLU A 1 83 ? -17.215 5.058 -4.623 1.00 98.06 83 GLU A O 1
ATOM 680 N N . SER A 1 84 ? -19.052 4.470 -5.765 1.00 97.38 84 SER A N 1
ATOM 681 C CA . SER A 1 84 ? -19.961 5.342 -5.012 1.00 97.38 84 SER A CA 1
ATOM 682 C C . SER A 1 84 ? -20.626 4.574 -3.871 1.00 97.38 84 SER A C 1
ATOM 684 O O . SER A 1 84 ? -21.490 3.729 -4.098 1.00 97.38 84 SER A O 1
ATOM 686 N N . TYR A 1 85 ? -20.211 4.879 -2.641 1.00 97.50 85 TYR A N 1
ATOM 687 C CA . TYR A 1 85 ? -20.841 4.431 -1.400 1.00 97.50 85 TYR A CA 1
ATOM 688 C C . TYR A 1 85 ? -20.418 5.332 -0.222 1.00 97.50 85 TYR A C 1
ATOM 690 O O . TYR A 1 85 ? -19.517 6.173 -0.343 1.00 97.50 85 TYR A O 1
ATOM 698 N N . PHE A 1 86 ? -21.105 5.202 0.917 1.00 95.56 86 PHE A N 1
ATOM 699 C CA . PHE A 1 86 ? -20.955 6.099 2.066 1.00 95.56 86 PHE A CA 1
ATOM 700 C C . PHE A 1 86 ? -20.144 5.479 3.203 1.00 95.56 86 PHE A C 1
ATOM 702 O O . PHE A 1 86 ? -20.208 4.278 3.444 1.00 95.56 86 PHE A O 1
ATOM 709 N N . LEU A 1 87 ? -19.423 6.338 3.929 1.00 96.62 87 LEU A N 1
ATOM 710 C CA . LEU A 1 87 ? -18.688 5.986 5.141 1.00 96.62 87 LEU A CA 1
ATOM 711 C C . LEU A 1 87 ? -19.268 6.690 6.384 1.00 96.62 87 LEU A C 1
ATOM 713 O O . LEU A 1 87 ? -19.762 7.816 6.263 1.00 96.62 87 LEU A O 1
ATOM 717 N N . PRO A 1 88 ? -19.100 6.108 7.587 1.00 96.81 88 PRO A N 1
ATOM 718 C CA . PRO A 1 88 ? -18.643 4.734 7.808 1.00 96.81 88 PRO A CA 1
ATOM 719 C C . PRO A 1 88 ? -19.730 3.730 7.399 1.00 96.81 88 PRO A C 1
ATOM 721 O O . PRO A 1 88 ? -20.916 4.001 7.577 1.00 96.81 88 PRO A O 1
ATOM 724 N N . MET A 1 89 ? -19.324 2.577 6.878 1.00 97.38 89 MET A N 1
ATOM 725 C CA . MET A 1 89 ? -20.211 1.427 6.699 1.00 97.38 89 MET A CA 1
ATOM 726 C C . MET A 1 89 ? -20.307 0.690 8.030 1.00 97.38 89 MET A C 1
ATOM 728 O O . MET A 1 89 ? -19.291 0.508 8.702 1.00 97.38 89 MET A O 1
ATOM 732 N N . SER A 1 90 ? -21.501 0.277 8.448 1.00 95.94 90 SER A N 1
ATOM 733 C CA . SER A 1 90 ? -21.614 -0.484 9.694 1.00 95.94 90 SER A CA 1
ATOM 734 C C . SER A 1 90 ? -21.013 -1.888 9.547 1.00 95.94 90 SER A C 1
ATOM 736 O O . SER A 1 90 ? -20.948 -2.439 8.446 1.00 95.94 90 SER A O 1
ATOM 738 N N . ALA A 1 91 ? -20.629 -2.511 10.664 1.00 91.88 91 ALA A N 1
ATOM 739 C CA . ALA A 1 91 ? -20.182 -3.908 10.674 1.00 91.88 91 ALA A CA 1
ATOM 740 C C . ALA A 1 91 ? -21.260 -4.890 10.164 1.00 91.88 91 ALA A C 1
ATOM 742 O O . ALA A 1 91 ? -20.937 -5.987 9.733 1.00 91.88 91 ALA A O 1
ATOM 743 N N . ALA A 1 92 ? -22.543 -4.502 10.191 1.00 93.31 92 ALA A N 1
ATOM 744 C CA . ALA A 1 92 ? -23.639 -5.296 9.629 1.00 93.31 92 ALA A CA 1
ATOM 745 C C . ALA A 1 92 ? -23.741 -5.190 8.094 1.00 93.31 92 ALA A C 1
ATOM 747 O O . ALA A 1 92 ? -24.356 -6.041 7.459 1.00 93.31 92 ALA A O 1
ATOM 748 N N . GLU A 1 93 ? -23.163 -4.143 7.502 1.00 95.75 93 GLU A N 1
ATOM 749 C CA . GLU A 1 93 ? -23.149 -3.876 6.056 1.00 95.75 93 GLU A CA 1
ATOM 750 C C . GLU A 1 93 ? -21.798 -4.237 5.409 1.00 95.75 93 GLU A C 1
ATOM 752 O O . GLU A 1 93 ? -21.576 -3.963 4.227 1.00 95.75 93 GLU A O 1
ATOM 757 N N . SER A 1 94 ? -20.887 -4.834 6.181 1.00 96.81 94 SER A N 1
ATOM 758 C CA . SER A 1 94 ? -19.528 -5.192 5.770 1.00 96.81 94 SER A CA 1
ATOM 759 C C . SER A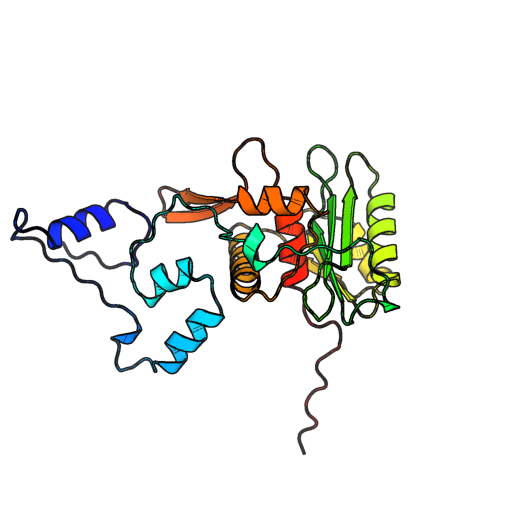 1 94 ? -19.133 -6.594 6.242 1.00 96.81 94 SER A C 1
ATOM 761 O O . SER A 1 94 ? -19.871 -7.239 6.990 1.00 96.81 94 SER A O 1
ATOM 763 N N . THR A 1 95 ? -18.001 -7.092 5.742 1.00 95.38 95 THR A N 1
ATOM 764 C CA . THR A 1 95 ? -17.596 -8.497 5.884 1.00 95.38 95 THR A CA 1
ATOM 765 C C . THR A 1 95 ? -16.293 -8.608 6.677 1.00 95.38 95 THR A C 1
ATOM 767 O O . THR A 1 95 ? -15.266 -8.105 6.245 1.00 95.38 95 THR A O 1
ATOM 770 N N . GLY A 1 96 ? -16.302 -9.279 7.831 1.00 93.94 96 GLY A N 1
ATOM 771 C CA . GLY A 1 96 ? -15.065 -9.597 8.559 1.00 93.94 96 GLY A CA 1
ATOM 772 C C . GLY A 1 96 ? -14.316 -10.813 7.972 1.00 93.94 96 GLY A C 1
ATOM 773 O O . GLY A 1 96 ? -14.922 -11.584 7.224 1.00 93.94 96 GLY A O 1
ATOM 774 N N . PRO A 1 97 ? -13.046 -11.056 8.353 1.00 96.00 97 PRO A N 1
ATOM 775 C CA . PRO A 1 97 ? -12.235 -10.234 9.250 1.00 96.00 97 PRO A CA 1
ATOM 776 C C . PRO A 1 97 ? -11.868 -8.879 8.634 1.00 96.00 97 PRO A C 1
ATOM 778 O O . PRO A 1 97 ? -11.889 -8.708 7.419 1.00 96.00 97 PRO A O 1
ATOM 781 N N . TYR A 1 98 ? -11.546 -7.919 9.494 1.00 97.81 98 TYR A N 1
ATOM 782 C CA . TYR A 1 98 ? -11.194 -6.560 9.097 1.00 97.81 98 TYR A CA 1
ATOM 783 C C . TYR A 1 98 ? -9.691 -6.311 9.226 1.00 97.81 98 TYR A C 1
ATOM 785 O O . TYR A 1 98 ? -9.021 -6.865 10.099 1.00 97.81 98 TYR A O 1
ATOM 793 N N . ALA A 1 99 ? -9.172 -5.412 8.400 1.00 98.31 99 ALA A N 1
ATOM 794 C CA . ALA A 1 99 ? -7.804 -4.928 8.503 1.00 98.31 99 ALA A CA 1
ATOM 795 C C . ALA A 1 99 ? -7.802 -3.426 8.787 1.00 98.31 99 ALA A C 1
ATOM 797 O O . ALA A 1 99 ? -8.428 -2.646 8.069 1.00 98.31 99 ALA A O 1
ATOM 798 N N . ILE A 1 100 ? -7.105 -3.012 9.842 1.00 98.56 100 ILE A N 1
ATOM 799 C CA . ILE A 1 100 ? -7.022 -1.619 10.276 1.00 98.56 100 ILE A CA 1
ATOM 800 C C . ILE A 1 100 ? -5.587 -1.147 10.087 1.00 98.56 100 ILE A C 1
ATOM 802 O O . ILE A 1 100 ? -4.697 -1.579 10.806 1.00 98.56 100 ILE A O 1
ATOM 806 N N . GLY A 1 101 ? -5.362 -0.239 9.144 1.00 98.44 101 GLY A N 1
ATOM 807 C CA . GLY A 1 101 ? -4.066 0.402 8.940 1.00 98.44 101 GLY A CA 1
ATOM 808 C C . GLY A 1 101 ? -4.027 1.776 9.590 1.00 98.44 101 GLY A C 1
ATOM 809 O O . GLY A 1 101 ? -4.926 2.595 9.369 1.00 98.44 101 GLY A O 1
ATOM 810 N N . VAL A 1 102 ? -2.989 2.045 10.384 1.00 98.00 102 VAL A N 1
ATOM 811 C CA . VAL A 1 102 ? -2.826 3.322 11.088 1.00 98.00 102 VAL A CA 1
ATOM 812 C C . VAL A 1 102 ? -1.444 3.911 10.849 1.00 98.00 102 VAL A C 1
ATOM 814 O O . VAL A 1 102 ? -0.446 3.410 11.360 1.00 98.00 102 VAL A O 1
ATOM 817 N N . ASN A 1 103 ? -1.396 5.037 10.140 1.00 96.50 103 ASN A N 1
ATOM 818 C CA . ASN A 1 103 ? -0.188 5.847 10.022 1.00 96.50 103 ASN A CA 1
ATOM 819 C C . ASN A 1 103 ? -0.228 6.979 11.058 1.00 96.50 103 ASN A C 1
ATOM 821 O O . ASN A 1 103 ? -1.192 7.750 11.083 1.00 96.50 103 ASN A O 1
ATOM 825 N N . PHE A 1 104 ? 0.776 7.075 11.937 1.00 93.62 104 PHE A N 1
ATOM 826 C CA . PHE A 1 104 ? 0.770 8.028 13.049 1.00 93.62 104 PHE A CA 1
ATOM 827 C C . PHE A 1 104 ? 1.540 9.314 12.731 1.00 93.62 104 PHE A C 1
ATOM 829 O O . PHE A 1 104 ? 2.764 9.333 12.631 1.00 93.62 104 PHE A O 1
ATOM 836 N N . ALA A 1 105 ? 0.829 10.440 12.771 1.00 88.06 105 ALA A N 1
ATOM 837 C CA . ALA A 1 105 ? 1.415 11.778 12.787 1.00 88.06 105 ALA A CA 1
ATOM 838 C C . ALA A 1 105 ? 0.577 12.775 13.603 1.00 88.06 105 ALA A C 1
ATOM 840 O O . ALA A 1 105 ? -0.564 12.505 13.977 1.00 88.06 105 ALA A O 1
ATOM 841 N N . ARG A 1 106 ? 1.139 13.938 13.957 1.00 78.56 106 ARG A N 1
ATOM 842 C CA . ARG A 1 106 ? 0.460 14.849 14.902 1.00 78.56 106 ARG A CA 1
ATOM 843 C C . ARG A 1 106 ? 0.571 16.332 14.595 1.00 78.56 106 ARG A C 1
ATOM 845 O O . ARG A 1 106 ? -0.403 17.053 14.813 1.00 78.56 106 ARG A O 1
ATOM 852 N N . VAL A 1 107 ? 1.764 16.797 14.229 1.00 74.69 107 VAL A N 1
ATOM 853 C CA . VAL A 1 107 ? 2.075 18.233 14.195 1.00 74.69 107 VAL A CA 1
ATOM 854 C C . VAL A 1 107 ? 1.794 18.809 12.814 1.00 74.69 107 VAL A C 1
ATOM 856 O O . VAL A 1 107 ? 0.893 19.630 12.679 1.00 74.69 107 VAL A O 1
ATOM 859 N N . GLU A 1 108 ? 2.546 18.359 11.814 1.00 79.25 108 GLU A N 1
ATOM 860 C CA . GLU A 1 108 ? 2.444 18.840 10.433 1.00 79.25 108 GLU A CA 1
ATOM 861 C C . GLU A 1 108 ? 1.647 17.849 9.579 1.00 79.25 108 GLU A C 1
ATOM 863 O O . GLU A 1 108 ? 0.679 18.239 8.931 1.00 79.25 108 GLU A O 1
ATOM 868 N N . ASP A 1 109 ? 1.973 16.563 9.686 1.00 86.12 109 ASP A N 1
ATOM 869 C CA . ASP A 1 109 ? 1.294 15.477 8.977 1.00 86.12 109 ASP A CA 1
ATOM 870 C C . ASP A 1 109 ? 0.059 14.946 9.727 1.00 86.12 109 ASP A C 1
ATOM 872 O O . ASP A 1 109 ? -0.177 15.252 10.908 1.00 86.12 109 ASP A O 1
ATOM 876 N N . TRP A 1 110 ? -0.751 14.148 9.031 1.00 92.94 110 TRP A N 1
ATOM 877 C CA . TRP A 1 110 ? -2.016 13.619 9.534 1.00 92.94 110 TRP A CA 1
ATOM 878 C C . TRP A 1 110 ? -1.854 12.201 10.073 1.00 92.94 110 TRP A C 1
ATOM 880 O O . TRP A 1 110 ? -1.359 11.324 9.382 1.00 92.94 110 TRP A O 1
ATOM 890 N N . THR A 1 111 ? -2.378 11.926 11.272 1.00 95.81 111 THR A N 1
ATOM 891 C CA . THR A 1 111 ? -2.703 10.535 11.608 1.00 95.81 111 THR A CA 1
ATOM 892 C C . THR A 1 111 ? -3.849 10.087 10.711 1.00 95.81 111 THR A C 1
ATOM 894 O O . THR A 1 111 ? -4.890 10.758 10.668 1.00 95.81 111 THR A O 1
ATOM 897 N N . VAL A 1 112 ? -3.692 8.951 10.039 1.00 98.19 112 VAL A N 1
ATOM 898 C CA . VAL A 1 112 ? -4.726 8.365 9.181 1.00 98.19 112 VAL A CA 1
ATOM 899 C C . VAL A 1 112 ? -5.024 6.942 9.623 1.00 98.19 112 VAL A C 1
ATOM 901 O O . VAL A 1 112 ? -4.113 6.168 9.887 1.00 98.19 112 VAL A O 1
ATOM 904 N N . ILE A 1 113 ? -6.313 6.624 9.716 1.00 98.69 113 ILE A N 1
ATOM 905 C CA . ILE A 1 113 ? -6.846 5.298 10.023 1.00 98.69 113 ILE A CA 1
ATOM 906 C C . ILE A 1 113 ? -7.694 4.867 8.828 1.00 98.69 113 ILE A C 1
ATOM 908 O O . ILE A 1 113 ? -8.619 5.590 8.436 1.00 98.69 113 ILE A O 1
ATOM 912 N N . VAL A 1 114 ? -7.393 3.698 8.274 1.00 98.81 114 VAL A N 1
ATOM 913 C CA . VAL A 1 114 ? -8.157 3.036 7.211 1.00 98.81 114 VAL A CA 1
ATOM 914 C C . VAL A 1 114 ? -8.633 1.691 7.742 1.00 98.81 114 VAL A C 1
ATOM 916 O O . VAL A 1 114 ? -7.840 0.964 8.328 1.00 98.81 114 VAL A O 1
ATOM 919 N N . VAL A 1 115 ? -9.905 1.358 7.530 1.00 98.69 115 VAL A N 1
ATOM 920 C CA . VAL A 1 115 ? -10.445 0.022 7.810 1.00 98.69 115 VAL A CA 1
ATOM 921 C C . VAL A 1 115 ? -10.881 -0.610 6.498 1.00 98.69 115 VAL A C 1
ATOM 923 O O . VAL A 1 115 ? -11.724 -0.034 5.805 1.00 98.69 115 VAL A O 1
ATOM 926 N N . LEU A 1 116 ? -10.317 -1.770 6.179 1.00 98.62 116 LEU A N 1
ATOM 927 C CA . LEU A 1 116 ? -10.725 -2.641 5.083 1.00 98.62 116 LEU A CA 1
ATOM 928 C C . LEU A 1 116 ? -11.579 -3.788 5.623 1.00 98.62 116 LEU A C 1
ATOM 930 O O . LEU A 1 116 ? -11.295 -4.323 6.696 1.00 98.62 116 LEU A O 1
ATOM 934 N N . ASP A 1 117 ? -12.614 -4.155 4.878 1.00 98.00 117 ASP A N 1
ATOM 935 C CA . ASP A 1 117 ? -13.325 -5.417 5.073 1.00 98.00 117 ASP A CA 1
ATOM 936 C C . ASP A 1 117 ? -12.674 -6.554 4.262 1.00 98.00 117 ASP A C 1
ATOM 938 O O . ASP A 1 117 ? -11.742 -6.329 3.487 1.00 98.00 117 ASP A O 1
ATOM 942 N N . ALA A 1 118 ? -13.157 -7.783 4.439 1.00 96.38 118 ALA A N 1
ATOM 943 C CA . ALA A 1 118 ? -12.637 -8.975 3.768 1.00 96.38 118 ALA A CA 1
ATOM 944 C C . ALA A 1 118 ? -12.828 -8.961 2.240 1.00 96.38 118 ALA A C 1
ATOM 946 O O . ALA A 1 118 ? -12.136 -9.690 1.532 1.00 96.38 118 ALA A O 1
ATOM 947 N N . ASP A 1 119 ? -13.738 -8.124 1.733 1.00 96.19 119 ASP A N 1
ATOM 948 C CA . ASP A 1 119 ? -13.955 -7.905 0.300 1.00 96.19 119 ASP A CA 1
ATOM 949 C C . ASP A 1 119 ? -13.034 -6.794 -0.256 1.00 96.19 119 ASP A C 1
ATOM 951 O O . ASP A 1 119 ? -13.133 -6.420 -1.426 1.00 96.19 119 ASP A O 1
ATOM 955 N N . GLY A 1 120 ? -12.150 -6.237 0.582 1.00 97.00 120 GLY A N 1
ATOM 956 C CA . GLY A 1 120 ? -11.195 -5.190 0.224 1.00 97.00 120 GLY A CA 1
ATOM 957 C C . GLY A 1 120 ? -11.816 -3.802 0.065 1.00 97.00 120 GLY A C 1
ATOM 958 O O . GLY A 1 120 ? -11.200 -2.897 -0.507 1.00 97.00 120 GLY A O 1
ATOM 959 N N . ARG A 1 121 ? -13.033 -3.582 0.566 1.00 98.44 121 ARG A N 1
ATOM 960 C CA . ARG A 1 121 ? -13.670 -2.261 0.574 1.00 98.44 121 ARG A CA 1
ATOM 961 C C . ARG A 1 121 ? -13.170 -1.470 1.770 1.00 98.44 121 ARG A C 1
ATOM 963 O O . ARG A 1 121 ? -13.152 -1.967 2.892 1.00 98.44 121 ARG A O 1
ATOM 970 N N . ILE A 1 122 ? -12.840 -0.196 1.569 1.00 98.75 122 ILE A N 1
ATOM 971 C CA . ILE A 1 122 ? -12.662 0.716 2.705 1.00 98.75 122 ILE A CA 1
ATOM 972 C C . ILE A 1 122 ? -14.034 0.940 3.331 1.00 98.75 122 ILE A C 1
ATOM 974 O O . ILE A 1 122 ? -14.895 1.529 2.682 1.00 98.75 122 ILE A O 1
ATOM 978 N N . VAL A 1 123 ? -14.221 0.507 4.577 1.00 98.69 123 VAL A N 1
ATOM 979 C CA . VAL A 1 123 ? -15.488 0.585 5.328 1.00 98.69 123 VAL A CA 1
ATOM 980 C C . VAL A 1 123 ? -15.475 1.652 6.417 1.00 98.69 123 VAL A C 1
ATOM 982 O O . VAL A 1 123 ? -16.527 2.140 6.832 1.00 98.69 123 VAL A O 1
ATOM 985 N N . ALA A 1 124 ? -14.289 2.109 6.818 1.00 98.69 124 ALA A N 1
ATOM 986 C CA . ALA A 1 124 ? -14.122 3.324 7.598 1.00 98.69 124 ALA A CA 1
ATOM 987 C C . ALA A 1 124 ? -12.815 4.039 7.260 1.00 98.69 124 ALA A C 1
ATOM 989 O O . ALA A 1 124 ? -11.811 3.437 6.889 1.00 98.69 124 ALA A O 1
ATOM 990 N N . PHE A 1 125 ? -12.842 5.361 7.408 1.00 98.69 125 PHE A N 1
ATOM 991 C CA . PHE A 1 125 ? -11.711 6.230 7.126 1.00 98.69 125 PHE A CA 1
ATOM 992 C C . PHE A 1 125 ? -11.709 7.407 8.094 1.00 98.69 125 PHE A C 1
ATOM 994 O O . PHE A 1 125 ? -12.731 8.081 8.276 1.00 98.69 125 PHE A O 1
ATOM 1001 N N . LYS A 1 126 ? -10.560 7.698 8.705 1.00 98.38 126 LYS A N 1
ATOM 1002 C CA . LYS A 1 126 ? -10.420 8.843 9.602 1.00 98.38 126 LYS A CA 1
ATOM 1003 C C . LYS A 1 126 ? -9.067 9.509 9.451 1.00 98.38 126 LYS A C 1
ATOM 1005 O O . LYS A 1 126 ? -8.041 8.850 9.474 1.00 98.38 126 LYS A O 1
ATOM 1010 N N . ARG A 1 127 ? -9.082 10.841 9.401 1.00 97.50 127 ARG A N 1
ATOM 1011 C CA . ARG A 1 127 ? -7.890 11.682 9.517 1.00 97.50 127 ARG A CA 1
ATOM 1012 C C . ARG A 1 127 ? -7.961 12.505 10.799 1.00 97.50 127 ARG A C 1
ATOM 1014 O O . ARG A 1 127 ? -9.030 13.015 11.154 1.00 97.50 127 ARG A O 1
ATOM 1021 N N . LEU A 1 128 ? -6.836 12.622 11.491 1.00 95.31 128 LEU A N 1
ATOM 1022 C CA . LEU A 1 128 ? -6.663 13.381 12.727 1.00 95.31 128 LEU A CA 1
ATOM 1023 C C . LEU A 1 128 ? -5.384 14.221 12.620 1.00 95.31 128 LEU A C 1
ATOM 1025 O O . LEU A 1 128 ? -4.345 13.720 12.211 1.00 95.31 128 LEU A O 1
ATOM 1029 N N . GLN A 1 129 ? -5.446 15.486 13.021 1.00 93.44 129 GLN A N 1
ATOM 1030 C CA . GLN A 1 129 ? -4.298 16.397 13.077 1.00 93.44 129 GLN A CA 1
ATOM 1031 C C . GLN A 1 129 ? -4.461 17.299 14.297 1.00 93.44 129 GLN A C 1
ATOM 1033 O O . GLN A 1 129 ? -5.585 17.476 14.777 1.00 93.44 129 GLN A O 1
ATOM 1038 N N . GLN A 1 130 ? -3.360 17.855 14.809 1.00 91.12 130 GLN A N 1
ATOM 1039 C CA . GLN A 1 130 ? -3.384 18.809 15.926 1.00 91.12 130 GLN A CA 1
ATOM 1040 C C . GLN A 1 130 ? -4.182 18.286 17.133 1.00 91.12 130 GLN A C 1
ATOM 1042 O O . GLN A 1 130 ? -4.978 18.993 17.752 1.00 91.12 130 GLN A O 1
ATOM 1047 N N . THR A 1 131 ? -3.997 17.005 17.454 1.00 92.06 131 THR A N 1
ATOM 1048 C CA . THR A 1 131 ? -4.740 16.323 18.515 1.00 92.06 131 THR A CA 1
ATOM 1049 C C . THR A 1 131 ? -3.817 15.585 19.482 1.00 92.06 131 THR A C 1
ATOM 1051 O O . THR A 1 131 ? -2.601 15.555 19.297 1.00 92.06 131 THR A O 1
ATOM 1054 N N . THR A 1 132 ? -4.375 15.023 20.554 1.00 92.00 132 THR A N 1
ATOM 1055 C CA . THR A 1 132 ? -3.608 14.315 21.585 1.00 92.00 132 THR A CA 1
ATOM 1056 C C . THR A 1 132 ? -3.418 12.842 21.234 1.00 92.00 132 THR A C 1
ATOM 1058 O O . THR A 1 132 ? -4.260 12.235 20.573 1.00 92.00 132 THR A O 1
ATOM 1061 N N . TRP A 1 133 ? -2.336 12.241 21.739 1.00 91.56 133 TRP A N 1
ATOM 1062 C CA . TRP A 1 133 ? -2.100 10.799 21.614 1.00 91.56 133 TRP A CA 1
ATOM 1063 C C . TRP A 1 133 ? -3.246 9.972 22.205 1.00 91.56 133 TRP A C 1
ATOM 1065 O O . TRP A 1 133 ? -3.715 9.045 21.562 1.00 91.56 133 TRP A O 1
ATOM 1075 N N . THR A 1 134 ? -3.788 10.383 23.354 1.00 93.44 134 THR A N 1
ATOM 1076 C CA . THR A 1 134 ? -4.968 9.749 23.963 1.00 93.44 134 THR A CA 1
ATOM 1077 C C . THR A 1 134 ? -6.169 9.730 23.020 1.00 93.44 134 THR A C 1
ATOM 1079 O O . THR A 1 134 ? -6.851 8.719 22.911 1.00 93.44 134 THR A O 1
ATOM 1082 N N . ARG A 1 135 ? -6.435 10.830 22.302 1.00 94.50 135 ARG A N 1
ATOM 1083 C CA . ARG A 1 135 ? -7.555 10.884 21.356 1.00 94.50 135 ARG A CA 1
ATOM 1084 C C . ARG A 1 135 ? -7.311 10.021 20.120 1.00 94.50 135 ARG A C 1
ATOM 1086 O O . ARG A 1 135 ? -8.266 9.451 19.596 1.00 94.50 135 ARG A O 1
ATOM 1093 N N . ILE A 1 136 ? -6.066 9.939 19.655 1.00 95.12 136 ILE A N 1
ATOM 1094 C CA . ILE A 1 136 ? -5.676 9.027 18.574 1.00 95.12 136 ILE A CA 1
ATOM 1095 C C . ILE A 1 136 ? -5.940 7.584 19.009 1.00 95.12 136 ILE A C 1
ATOM 1097 O O . ILE A 1 136 ? -6.713 6.900 18.345 1.00 95.12 136 ILE A O 1
ATOM 1101 N N . GLN A 1 137 ? -5.404 7.175 20.159 1.00 95.88 137 GLN A N 1
ATOM 1102 C CA . GLN A 1 137 ? -5.585 5.834 20.712 1.00 95.88 137 GLN A CA 1
ATOM 1103 C C . GLN A 1 137 ? -7.069 5.472 20.868 1.00 95.88 137 GLN A C 1
ATOM 1105 O O . GLN A 1 137 ? -7.516 4.510 20.261 1.00 95.88 137 GLN A O 1
ATOM 1110 N N . GLN A 1 138 ? -7.869 6.314 21.533 1.00 97.00 138 GLN A N 1
ATOM 1111 C CA . GLN A 1 138 ? -9.320 6.103 21.686 1.00 97.00 138 GLN A CA 1
ATOM 1112 C C . GLN A 1 138 ? -10.082 6.007 20.356 1.00 97.00 138 GLN A C 1
ATOM 1114 O O . GLN A 1 138 ? -11.208 5.508 20.303 1.00 97.00 138 GLN A O 1
ATOM 1119 N N . THR A 1 139 ? -9.535 6.579 19.282 1.00 97.62 139 THR A N 1
ATOM 1120 C CA . THR A 1 139 ? -10.132 6.462 17.949 1.00 97.62 139 THR A CA 1
ATOM 1121 C C . THR A 1 139 ? -9.780 5.117 17.319 1.00 97.62 139 THR A C 1
ATOM 1123 O O . THR A 1 139 ? -10.662 4.506 16.726 1.00 97.62 139 THR A O 1
ATOM 1126 N N . VAL A 1 140 ? -8.535 4.654 17.471 1.00 97.69 140 VAL A N 1
ATOM 1127 C CA . VAL A 1 140 ? -8.095 3.326 17.014 1.00 97.69 140 VAL A CA 1
ATOM 1128 C C . VAL A 1 140 ? -8.862 2.227 17.752 1.00 97.69 140 VAL A C 1
ATOM 1130 O O . VAL A 1 140 ? -9.486 1.402 17.095 1.00 97.69 140 VAL A O 1
ATOM 1133 N N . GLU A 1 141 ? -8.918 2.289 19.086 1.00 98.06 141 GLU A N 1
ATOM 1134 C CA . GLU A 1 141 ? -9.672 1.359 19.947 1.00 98.06 141 GLU A CA 1
ATOM 1135 C C . GLU A 1 141 ? -11.130 1.244 19.495 1.00 98.06 141 GLU A C 1
ATOM 1137 O O . GLU A 1 141 ? -11.621 0.160 19.212 1.00 98.06 141 GLU A O 1
ATOM 1142 N N . ARG A 1 142 ? -11.803 2.382 19.285 1.00 98.19 142 ARG A N 1
ATOM 1143 C CA . ARG A 1 142 ? -13.194 2.393 18.817 1.00 98.19 142 ARG A CA 1
ATOM 1144 C C . ARG A 1 142 ? -13.377 1.701 17.470 1.00 98.19 142 ARG A C 1
ATOM 1146 O O . ARG A 1 142 ? -14.415 1.080 17.255 1.00 98.19 142 ARG A O 1
ATOM 1153 N N . PHE A 1 143 ? -12.434 1.860 16.543 1.00 98.06 143 PHE A N 1
ATOM 1154 C CA . PHE A 1 143 ? -12.511 1.172 15.258 1.00 98.06 143 PHE A CA 1
ATOM 1155 C C . PHE A 1 143 ? -12.288 -0.331 15.418 1.00 98.06 143 PHE A C 1
ATOM 1157 O O . PHE A 1 143 ? -13.087 -1.088 14.876 1.00 98.06 143 PHE A O 1
ATOM 1164 N N . ALA A 1 144 ? -11.299 -0.751 16.208 1.00 97.06 144 ALA A N 1
ATOM 1165 C CA . ALA A 1 144 ? -11.055 -2.163 16.507 1.00 97.06 144 ALA A CA 1
ATOM 1166 C C . ALA A 1 144 ? -12.244 -2.828 17.232 1.00 97.06 144 ALA A C 1
ATOM 1168 O O . ALA A 1 144 ? -12.627 -3.946 16.899 1.00 97.06 144 ALA A O 1
ATOM 1169 N N . ASP A 1 145 ? -12.902 -2.112 18.148 1.00 97.25 145 ASP A N 1
ATOM 1170 C CA . ASP A 1 145 ? -14.118 -2.580 18.826 1.00 97.25 145 ASP A CA 1
ATOM 1171 C C . ASP A 1 145 ? -15.318 -2.694 17.875 1.00 97.25 145 ASP A C 1
ATOM 1173 O O . ASP A 1 145 ? -16.156 -3.586 18.009 1.00 97.25 145 ASP A O 1
ATOM 1177 N N . THR A 1 146 ? -15.436 -1.763 16.922 1.00 97.75 146 THR A N 1
ATOM 1178 C CA . THR A 1 146 ? -16.564 -1.726 15.977 1.00 97.75 146 THR A CA 1
ATOM 1179 C C . THR A 1 146 ? -16.432 -2.803 14.903 1.00 97.75 146 THR A C 1
ATOM 1181 O O . THR A 1 146 ? -17.430 -3.407 14.514 1.00 97.75 146 THR A O 1
ATOM 1184 N N . TYR A 1 147 ? -15.215 -3.028 14.411 1.00 97.50 147 TYR A N 1
ATOM 1185 C CA . TYR A 1 147 ? -14.919 -3.900 13.281 1.00 97.50 147 TYR A CA 1
ATOM 1186 C C . TYR A 1 147 ? -14.162 -5.132 13.770 1.00 97.50 147 TYR A C 1
ATOM 1188 O O . TYR A 1 147 ? -12.945 -5.177 13.712 1.00 97.50 147 TYR A O 1
ATOM 1196 N N . THR A 1 148 ? -14.885 -6.137 14.264 1.00 94.12 148 THR A N 1
ATOM 1197 C CA . THR A 1 148 ? -14.300 -7.345 14.865 1.00 94.12 148 THR A CA 1
ATOM 1198 C C . THR A 1 148 ? -14.705 -8.620 14.106 1.00 94.12 148 THR A C 1
ATOM 1200 O O . THR A 1 148 ? -15.844 -8.695 13.631 1.00 94.12 148 THR A O 1
ATOM 1203 N N . PRO A 1 149 ? -13.823 -9.635 13.982 1.00 94.88 149 PRO A N 1
ATOM 1204 C CA . PRO A 1 149 ? -12.403 -9.622 14.359 1.00 94.88 149 PRO A CA 1
ATOM 1205 C C . PRO A 1 149 ? -11.572 -8.724 13.430 1.00 94.88 149 PRO A C 1
ATOM 1207 O O . PRO A 1 149 ? -11.857 -8.656 12.235 1.00 94.88 149 PRO A O 1
ATOM 1210 N N . SER A 1 150 ? -10.537 -8.067 13.966 1.00 95.56 150 SER A N 1
ATOM 1211 C CA . SER A 1 150 ? -9.623 -7.220 13.185 1.00 95.56 150 SER A CA 1
ATOM 1212 C C . SER A 1 150 ? -8.155 -7.445 13.499 1.00 95.56 150 SER A C 1
ATOM 1214 O O . SER A 1 150 ? -7.806 -7.609 14.668 1.00 95.56 150 SER A O 1
ATOM 1216 N N . ALA A 1 151 ? -7.308 -7.296 12.481 1.00 96.56 151 ALA A N 1
ATOM 1217 C CA . ALA A 1 151 ? -5.881 -7.056 12.654 1.00 96.56 151 ALA A CA 1
ATOM 1218 C C . ALA A 1 151 ? -5.564 -5.562 12.525 1.00 96.56 151 ALA A C 1
ATOM 1220 O O . ALA A 1 151 ? -5.974 -4.921 11.558 1.00 96.56 151 ALA A O 1
ATOM 1221 N N . THR A 1 152 ? -4.854 -4.998 13.506 1.00 97.31 152 THR A N 1
ATOM 1222 C CA . THR A 1 152 ? -4.500 -3.572 13.540 1.00 97.31 152 THR A CA 1
ATOM 1223 C C . THR A 1 152 ? -3.015 -3.374 13.268 1.00 97.31 152 THR A C 1
ATOM 1225 O O . THR A 1 152 ? -2.184 -3.557 14.153 1.00 97.31 152 THR A O 1
ATOM 1228 N N . VAL A 1 153 ? -2.682 -2.951 12.052 1.00 97.75 153 VAL A N 1
ATOM 1229 C CA . VAL A 1 153 ? -1.315 -2.680 11.608 1.00 97.75 153 VAL A CA 1
ATOM 1230 C C . VAL A 1 153 ? -0.973 -1.209 11.838 1.00 97.75 153 VAL A C 1
ATOM 1232 O O . VAL A 1 153 ? -1.661 -0.309 11.346 1.00 97.75 153 VAL A O 1
ATOM 1235 N N . LEU A 1 154 ? 0.089 -0.942 12.596 1.00 95.94 154 LEU A N 1
ATOM 1236 C CA . LEU A 1 154 ? 0.427 0.401 13.080 1.00 95.94 154 LEU A CA 1
ATOM 1237 C C . LEU A 1 154 ? 1.806 0.856 12.598 1.00 95.94 154 LEU A C 1
ATOM 1239 O O . LEU A 1 154 ? 2.761 0.084 12.645 1.00 95.94 154 LEU A O 1
ATOM 1243 N N . ASP A 1 155 ? 1.957 2.141 12.268 1.00 94.88 155 ASP A N 1
ATOM 1244 C CA . ASP A 1 155 ? 3.281 2.756 12.132 1.00 94.88 155 ASP A CA 1
ATOM 1245 C C . ASP A 1 155 ? 4.001 2.828 13.493 1.00 94.88 155 ASP A C 1
ATOM 1247 O O . ASP A 1 155 ? 3.726 3.681 14.336 1.00 94.88 155 ASP A O 1
ATOM 1251 N N . ALA A 1 156 ? 4.992 1.966 13.692 1.00 92.62 156 ALA A N 1
ATOM 1252 C CA . ALA A 1 156 ? 5.848 1.926 14.874 1.00 92.62 156 ALA A CA 1
ATOM 1253 C C . ALA A 1 156 ? 7.244 2.532 14.631 1.00 92.62 156 ALA A C 1
ATOM 1255 O O . ALA A 1 156 ? 8.179 2.289 15.401 1.00 92.62 156 ALA A O 1
ATOM 1256 N N . THR A 1 157 ? 7.442 3.302 13.553 1.00 89.94 157 THR A N 1
ATOM 1257 C CA . THR A 1 157 ? 8.748 3.897 13.200 1.00 89.94 157 THR A CA 1
ATOM 1258 C C . THR A 1 157 ? 9.307 4.733 14.340 1.00 89.94 157 THR A C 1
ATOM 1260 O O . THR A 1 157 ? 10.493 4.652 14.669 1.00 89.94 157 THR A O 1
ATOM 1263 N N . ARG A 1 158 ? 8.437 5.519 14.974 1.00 83.31 158 ARG A N 1
ATOM 1264 C CA . ARG A 1 158 ? 8.745 6.258 16.197 1.00 83.31 158 ARG A CA 1
ATOM 1265 C C . ARG A 1 158 ? 8.343 5.405 17.391 1.00 83.31 158 ARG A C 1
ATOM 1267 O O . ARG A 1 158 ? 7.335 4.712 17.339 1.00 83.31 158 ARG A O 1
ATOM 1274 N N . ASP A 1 159 ? 9.122 5.482 18.466 1.00 70.19 159 ASP A N 1
ATOM 1275 C CA . ASP A 1 159 ? 8.728 4.869 19.731 1.00 70.19 159 ASP A CA 1
ATOM 1276 C C . ASP A 1 159 ? 7.428 5.523 20.219 1.00 70.19 159 ASP A C 1
ATOM 1278 O O . ASP A 1 159 ? 7.392 6.723 20.516 1.00 70.19 159 ASP A O 1
ATOM 1282 N N . ASN A 1 160 ? 6.338 4.758 20.182 1.00 73.69 160 ASN A N 1
ATOM 1283 C CA . ASN A 1 160 ? 5.000 5.245 20.459 1.00 73.69 160 ASN A CA 1
ATOM 1284 C C . ASN A 1 160 ? 4.331 4.328 21.477 1.00 73.69 160 ASN A C 1
ATOM 1286 O O . ASN A 1 160 ? 3.948 3.205 21.157 1.00 73.69 160 ASN A O 1
ATOM 1290 N N . LYS A 1 161 ? 4.135 4.858 22.689 1.00 87.56 161 LYS A N 1
ATOM 1291 C CA . LYS A 1 161 ? 3.459 4.176 23.801 1.00 87.56 161 LYS A CA 1
ATOM 1292 C C . LYS A 1 161 ? 2.104 3.579 23.398 1.00 87.56 161 LYS A C 1
ATOM 1294 O O . LYS A 1 161 ? 1.715 2.568 23.960 1.00 87.56 161 LYS A O 1
ATOM 1299 N N . ILE A 1 162 ? 1.428 4.166 22.404 1.00 90.75 162 ILE A N 1
ATOM 1300 C CA . ILE A 1 162 ? 0.138 3.681 21.895 1.00 90.75 162 ILE A CA 1
ATOM 1301 C C . ILE A 1 162 ? 0.211 2.226 21.429 1.00 90.75 162 ILE A C 1
ATOM 1303 O O . ILE A 1 162 ? -0.747 1.499 21.647 1.00 90.75 162 ILE A O 1
ATOM 1307 N N . VAL A 1 163 ? 1.316 1.793 20.810 1.00 90.94 163 VAL A N 1
ATOM 1308 C CA . VAL A 1 163 ? 1.461 0.397 20.361 1.00 90.94 163 VAL A CA 1
ATOM 1309 C C . VAL A 1 163 ? 1.330 -0.545 21.559 1.00 90.94 163 VAL A C 1
ATOM 1311 O O . VAL A 1 163 ? 0.450 -1.396 21.569 1.00 90.94 163 VAL A O 1
ATOM 1314 N N . HIS A 1 164 ? 2.124 -0.305 22.605 1.00 91.38 164 HIS A N 1
ATOM 1315 C CA . HIS A 1 164 ? 2.079 -1.090 23.839 1.00 91.38 164 HIS A CA 1
ATOM 1316 C C . HIS A 1 164 ? 0.746 -0.960 24.577 1.00 91.38 164 HIS A C 1
ATOM 1318 O O . HIS A 1 164 ? 0.220 -1.953 25.059 1.00 91.38 164 HIS A O 1
ATOM 1324 N N . ASP A 1 165 ? 0.158 0.238 24.625 1.00 94.44 165 ASP A N 1
ATOM 1325 C CA . ASP A 1 165 ? -1.136 0.439 25.283 1.00 94.44 165 ASP A CA 1
ATOM 1326 C C . ASP A 1 165 ? -2.265 -0.357 24.585 1.00 94.44 165 ASP A C 1
ATOM 1328 O O . ASP A 1 165 ? -3.171 -0.857 25.255 1.00 94.44 165 ASP A O 1
ATOM 1332 N N . LEU A 1 166 ? -2.216 -0.501 23.253 1.00 93.75 166 LEU A N 1
ATOM 1333 C CA . LEU A 1 166 ? -3.166 -1.314 22.485 1.00 93.75 166 LEU A CA 1
ATOM 1334 C C . LEU A 1 166 ? -2.924 -2.821 22.679 1.00 93.75 166 LEU A C 1
ATOM 1336 O O . LEU A 1 166 ? -3.883 -3.567 22.874 1.00 93.75 166 LEU A O 1
ATOM 1340 N N . GLU A 1 167 ? -1.665 -3.266 22.682 1.00 92.50 167 GLU A N 1
ATOM 1341 C CA . GLU A 1 167 ? -1.296 -4.656 22.997 1.00 92.50 167 GLU A CA 1
ATOM 1342 C C . GLU A 1 167 ? -1.777 -5.054 24.406 1.00 92.50 167 GLU A C 1
ATOM 1344 O O . GLU A 1 167 ? -2.465 -6.063 24.568 1.00 92.50 167 GLU A O 1
ATOM 1349 N N . ASP A 1 168 ? -1.498 -4.221 25.415 1.00 94.38 168 ASP A N 1
ATOM 1350 C CA . ASP A 1 168 ? -1.909 -4.432 26.811 1.00 94.38 168 ASP A CA 1
ATOM 1351 C C . ASP A 1 168 ? -3.440 -4.447 26.977 1.00 94.38 168 ASP A C 1
ATOM 1353 O O . ASP A 1 168 ? -3.972 -5.090 27.886 1.00 94.38 168 ASP A O 1
ATOM 1357 N N . SER A 1 169 ? -4.159 -3.760 26.085 1.00 93.75 169 SER A N 1
ATOM 1358 C CA . SER A 1 169 ? -5.627 -3.742 26.041 1.00 93.75 169 SER A CA 1
ATOM 1359 C C . SER A 1 169 ? -6.232 -4.957 25.320 1.00 93.75 169 SER A C 1
ATOM 1361 O O . SER A 1 169 ? -7.454 -5.096 25.288 1.00 93.75 169 SER A O 1
ATOM 1363 N N . GLY A 1 170 ? -5.401 -5.858 24.782 1.00 93.06 170 GLY A N 1
ATOM 1364 C CA . GLY A 1 170 ? -5.821 -7.125 24.181 1.00 93.06 170 GLY A CA 1
ATOM 1365 C C . GLY A 1 170 ? -6.188 -7.055 22.697 1.00 93.06 170 GLY A C 1
ATOM 1366 O O . GLY A 1 170 ? -6.761 -8.015 22.177 1.00 93.06 170 GLY A O 1
ATOM 1367 N N . TYR A 1 171 ? -5.875 -5.957 22.004 1.00 94.44 171 TYR A N 1
ATOM 1368 C CA . TYR A 1 171 ? -6.078 -5.863 20.557 1.00 94.44 171 TYR A CA 1
ATOM 1369 C C . TYR A 1 171 ? -5.020 -6.677 19.799 1.00 94.44 171 TYR A C 1
ATOM 1371 O O . TYR A 1 171 ? -3.859 -6.737 20.203 1.00 94.44 171 TYR A O 1
ATOM 1379 N N . PHE A 1 172 ? -5.401 -7.273 18.664 1.00 94.06 172 PHE A N 1
ATOM 1380 C CA . PHE A 1 172 ? -4.442 -7.902 17.755 1.00 94.06 172 PHE A CA 1
ATOM 1381 C C . PHE A 1 172 ? -3.710 -6.814 16.961 1.00 94.06 172 PHE A C 1
ATOM 1383 O O . PHE A 1 172 ? -4.263 -6.237 16.019 1.00 94.06 172 PHE A O 1
ATOM 1390 N N . VAL A 1 173 ? -2.491 -6.499 17.393 1.00 93.69 173 VAL A N 1
ATOM 1391 C CA . VAL A 1 173 ? -1.668 -5.410 16.859 1.00 93.69 173 VAL A CA 1
ATOM 1392 C C . VAL A 1 173 ? -0.461 -5.973 16.113 1.00 93.69 173 VAL A C 1
ATOM 1394 O O . VAL A 1 173 ? 0.224 -6.856 16.622 1.00 93.69 173 VAL A O 1
ATOM 1397 N N . ASP A 1 174 ? -0.179 -5.415 14.936 1.00 93.88 174 ASP A N 1
ATOM 1398 C CA . ASP A 1 174 ? 1.017 -5.691 14.140 1.00 93.88 174 ASP A CA 1
ATOM 1399 C C . ASP A 1 174 ? 1.821 -4.390 13.914 1.00 93.88 174 ASP A C 1
ATOM 1401 O O . ASP A 1 174 ? 1.458 -3.542 13.088 1.00 93.88 174 ASP A O 1
ATOM 1405 N N . PRO A 1 175 ? 2.880 -4.143 14.701 1.00 94.56 175 PRO A N 1
ATOM 1406 C CA . PRO A 1 175 ? 3.666 -2.924 14.588 1.00 94.56 175 PRO A CA 1
ATOM 1407 C C . PRO A 1 175 ? 4.679 -2.989 13.436 1.00 94.56 175 PRO A C 1
ATOM 1409 O O . PRO A 1 175 ? 5.642 -3.757 13.455 1.00 94.56 175 PRO A O 1
ATOM 1412 N N . VAL A 1 176 ? 4.566 -2.056 12.492 1.00 95.19 176 VAL A N 1
ATOM 1413 C CA . VAL A 1 176 ? 5.459 -1.938 11.335 1.00 95.19 176 VAL A CA 1
ATOM 1414 C C . VAL A 1 176 ? 6.362 -0.717 11.475 1.00 95.19 176 VAL A C 1
ATOM 1416 O O . VAL A 1 176 ? 5.912 0.422 11.550 1.00 95.19 176 VAL A O 1
ATOM 1419 N N . ARG A 1 177 ? 7.682 -0.927 11.478 1.00 93.69 177 ARG A N 1
ATOM 1420 C CA . ARG A 1 177 ? 8.667 0.171 11.486 1.00 93.69 177 ARG A CA 1
ATOM 1421 C C . ARG A 1 177 ? 9.058 0.549 10.067 1.00 93.69 177 ARG A C 1
ATOM 1423 O O . ARG A 1 177 ? 9.787 -0.220 9.454 1.00 93.69 177 ARG A O 1
ATOM 1430 N N . PHE A 1 178 ? 8.692 1.720 9.555 1.00 92.06 178 PHE A N 1
ATOM 1431 C CA . PHE A 1 178 ? 9.103 2.140 8.216 1.00 92.06 178 PHE A CA 1
ATOM 1432 C C . PHE A 1 178 ? 10.624 2.299 8.079 1.00 92.06 178 PHE A C 1
ATOM 1434 O O . PHE A 1 178 ? 11.333 2.909 8.880 1.00 92.06 178 PHE A O 1
ATOM 1441 N N . SER A 1 179 ? 11.115 1.770 6.971 1.00 91.69 179 SER A N 1
ATOM 1442 C CA . SER A 1 179 ? 12.439 1.929 6.396 1.00 91.69 179 SER A CA 1
ATOM 1443 C C . SER A 1 179 ? 12.268 2.088 4.880 1.00 91.69 179 SER A C 1
ATOM 1445 O O . SER A 1 179 ? 11.245 1.682 4.328 1.00 91.69 179 SER A O 1
ATOM 1447 N N . PRO A 1 180 ? 13.254 2.625 4.143 1.00 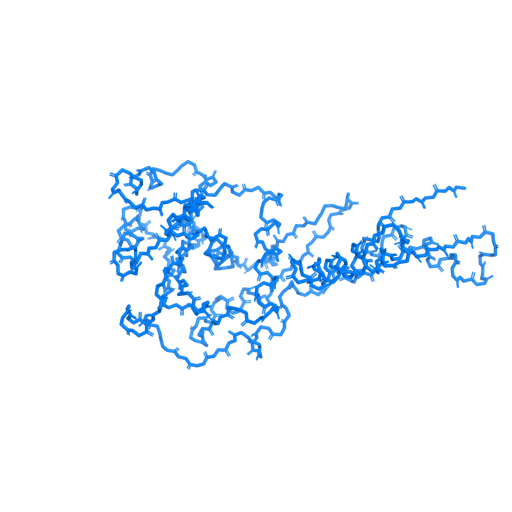88.94 180 PRO A N 1
ATOM 1448 C CA . PRO A 1 180 ? 13.134 2.721 2.688 1.00 88.94 180 PRO A CA 1
ATOM 1449 C C . PRO A 1 180 ? 12.864 1.373 1.999 1.00 88.94 180 PRO A C 1
ATOM 1451 O O . PRO A 1 180 ? 12.207 1.342 0.965 1.00 88.94 180 PRO A O 1
ATOM 1454 N N . ALA A 1 181 ? 13.369 0.270 2.565 1.00 89.56 181 ALA A N 1
ATOM 1455 C CA . ALA A 1 181 ? 13.204 -1.066 2.002 1.00 89.56 181 ALA A CA 1
ATOM 1456 C C . ALA A 1 181 ? 11.788 -1.613 2.217 1.00 89.56 181 ALA A C 1
ATOM 1458 O O . ALA A 1 181 ? 11.151 -2.017 1.252 1.00 89.56 181 ALA A O 1
ATOM 1459 N N . ASN A 1 182 ? 11.269 -1.583 3.447 1.00 92.12 182 ASN A N 1
ATOM 1460 C CA . ASN A 1 182 ? 9.921 -2.098 3.692 1.00 92.12 182 ASN A CA 1
ATOM 1461 C C . ASN A 1 182 ? 8.817 -1.147 3.215 1.00 92.12 182 ASN A C 1
ATOM 1463 O O . ASN A 1 182 ? 7.790 -1.642 2.778 1.00 92.12 182 ASN A O 1
ATOM 1467 N N . LYS A 1 183 ? 9.032 0.181 3.184 1.00 93.31 183 LYS A N 1
ATOM 1468 C CA . LYS A 1 183 ? 8.083 1.111 2.553 1.00 93.31 183 LYS A CA 1
ATOM 1469 C C . LYS A 1 183 ? 7.922 0.752 1.084 1.00 93.31 183 LYS A C 1
ATOM 1471 O O . LYS A 1 183 ? 6.811 0.698 0.584 1.00 93.31 183 LYS A O 1
ATOM 1476 N N . ARG A 1 184 ? 9.027 0.427 0.407 1.00 92.25 184 ARG A N 1
ATOM 1477 C CA . ARG A 1 184 ? 8.981 -0.103 -0.955 1.00 92.25 184 ARG A CA 1
ATOM 1478 C C . ARG A 1 184 ? 8.135 -1.375 -1.049 1.00 92.25 184 ARG A C 1
ATOM 1480 O O . ARG A 1 184 ? 7.238 -1.393 -1.876 1.00 92.25 184 ARG A O 1
ATOM 1487 N N . THR A 1 185 ? 8.361 -2.368 -0.192 1.00 93.38 185 THR A N 1
ATOM 1488 C CA . THR A 1 185 ? 7.553 -3.600 -0.186 1.00 93.38 185 THR A CA 1
ATOM 1489 C C . THR A 1 185 ? 6.065 -3.324 0.047 1.00 93.38 185 THR A C 1
ATOM 1491 O O . THR A 1 185 ? 5.236 -3.835 -0.691 1.00 93.38 185 THR A O 1
ATOM 1494 N N . LEU A 1 186 ? 5.716 -2.477 1.018 1.00 96.31 186 LEU A N 1
ATOM 1495 C CA . LEU A 1 186 ? 4.325 -2.114 1.316 1.00 96.31 186 LEU A CA 1
ATOM 1496 C C . LEU A 1 186 ? 3.640 -1.434 0.126 1.00 96.31 186 LEU A C 1
ATOM 1498 O O . LEU A 1 186 ? 2.510 -1.771 -0.214 1.00 96.31 186 LEU A O 1
ATOM 1502 N N . ILE A 1 187 ? 4.330 -0.497 -0.527 1.00 96.19 187 ILE A N 1
ATOM 1503 C CA . ILE A 1 187 ? 3.799 0.214 -1.694 1.00 96.19 187 ILE A CA 1
ATOM 1504 C C . ILE A 1 187 ? 3.700 -0.703 -2.917 1.00 96.19 187 ILE A C 1
ATOM 1506 O O . ILE A 1 187 ? 2.718 -0.614 -3.652 1.00 96.19 187 ILE A O 1
ATOM 1510 N N . GLU A 1 188 ? 4.677 -1.583 -3.145 1.00 94.50 188 GLU A N 1
ATOM 1511 C CA . GLU A 1 188 ? 4.617 -2.574 -4.226 1.00 94.50 188 GLU A CA 1
ATOM 1512 C C . GLU A 1 188 ? 3.436 -3.532 -4.004 1.00 94.50 188 GLU A C 1
ATOM 1514 O O . GLU A 1 188 ? 2.619 -3.675 -4.907 1.00 94.50 188 GLU A O 1
ATOM 1519 N N . ASN A 1 189 ? 3.253 -4.064 -2.789 1.00 95.56 189 ASN A N 1
ATOM 1520 C CA . ASN A 1 189 ? 2.096 -4.898 -2.442 1.00 95.56 189 ASN A CA 1
ATOM 1521 C C . ASN A 1 189 ? 0.772 -4.151 -2.664 1.00 95.56 189 ASN A C 1
ATOM 1523 O O . ASN A 1 189 ? -0.120 -4.658 -3.338 1.00 95.56 189 ASN A O 1
ATOM 1527 N N . LEU A 1 190 ? 0.656 -2.915 -2.164 1.00 97.56 190 LEU A N 1
ATOM 1528 C CA . LEU A 1 190 ? -0.530 -2.083 -2.383 1.00 97.56 190 LEU A CA 1
ATOM 1529 C C . LEU A 1 190 ? -0.804 -1.859 -3.878 1.00 97.56 190 LEU A C 1
ATOM 1531 O O . LEU A 1 190 ? -1.955 -1.875 -4.309 1.00 97.56 190 LEU A O 1
ATOM 1535 N N . THR A 1 191 ? 0.243 -1.645 -4.674 1.00 95.75 191 THR A N 1
ATOM 1536 C CA . THR A 1 191 ? 0.107 -1.453 -6.121 1.00 95.75 191 THR A CA 1
ATOM 1537 C C . THR A 1 191 ? -0.430 -2.722 -6.780 1.00 95.75 191 THR A C 1
ATOM 1539 O O . THR A 1 191 ? -1.391 -2.622 -7.539 1.00 95.75 191 THR A O 1
ATOM 1542 N N . THR A 1 192 ? 0.098 -3.899 -6.428 1.00 94.69 192 THR A N 1
ATOM 1543 C CA . THR A 1 192 ? -0.407 -5.198 -6.902 1.00 94.69 192 THR A CA 1
ATOM 1544 C C . THR A 1 192 ? -1.897 -5.372 -6.585 1.00 94.69 192 THR A C 1
ATOM 1546 O O . THR A 1 192 ? -2.695 -5.673 -7.473 1.00 94.69 192 THR A O 1
ATOM 1549 N N . GLU A 1 193 ? -2.306 -5.121 -5.338 1.00 96.69 193 GLU A N 1
ATOM 1550 C CA . GLU A 1 193 ? -3.703 -5.260 -4.901 1.00 96.69 193 GLU A CA 1
ATOM 1551 C C . GLU A 1 193 ? -4.652 -4.293 -5.626 1.00 96.69 193 GLU A C 1
ATOM 1553 O O . GLU A 1 193 ? -5.754 -4.665 -6.049 1.00 96.69 193 GLU A O 1
ATOM 1558 N N . LEU A 1 194 ? -4.216 -3.046 -5.823 1.00 96.38 194 LEU A N 1
ATOM 1559 C CA . LEU A 1 194 ? -4.972 -2.059 -6.589 1.00 96.38 194 LEU A CA 1
ATOM 1560 C C . LEU A 1 194 ? -5.067 -2.455 -8.065 1.00 96.38 194 LEU A C 1
ATOM 1562 O O . LEU A 1 194 ? -6.147 -2.335 -8.644 1.00 96.38 194 LEU A O 1
ATOM 1566 N N . GLU A 1 195 ? -3.983 -2.940 -8.676 1.00 94.25 195 GLU A N 1
ATOM 1567 C CA . GLU A 1 195 ? -3.949 -3.376 -10.076 1.00 94.25 195 GLU A CA 1
ATOM 1568 C C . GLU A 1 195 ? -4.850 -4.575 -10.349 1.00 94.25 195 GLU A C 1
ATOM 1570 O O . GLU A 1 195 ? -5.564 -4.579 -11.359 1.00 94.25 195 GLU A O 1
ATOM 1575 N N . ALA A 1 196 ? -4.897 -5.513 -9.405 1.00 93.38 196 ALA A N 1
ATOM 1576 C CA . ALA A 1 196 ? -5.797 -6.656 -9.424 1.00 93.38 196 ALA A CA 1
ATOM 1577 C C . ALA A 1 196 ? -7.273 -6.287 -9.180 1.00 93.38 196 ALA A C 1
ATOM 1579 O O . ALA A 1 196 ? -8.149 -7.132 -9.357 1.00 93.38 196 ALA A O 1
ATOM 1580 N N . GLY A 1 197 ? -7.567 -5.043 -8.780 1.00 94.50 197 GLY A N 1
ATOM 1581 C CA . GLY A 1 197 ? -8.924 -4.600 -8.455 1.00 94.50 197 GLY A CA 1
ATOM 1582 C C . GLY A 1 197 ? -9.456 -5.180 -7.142 1.00 94.50 197 GLY A C 1
ATOM 1583 O O . GLY A 1 197 ? 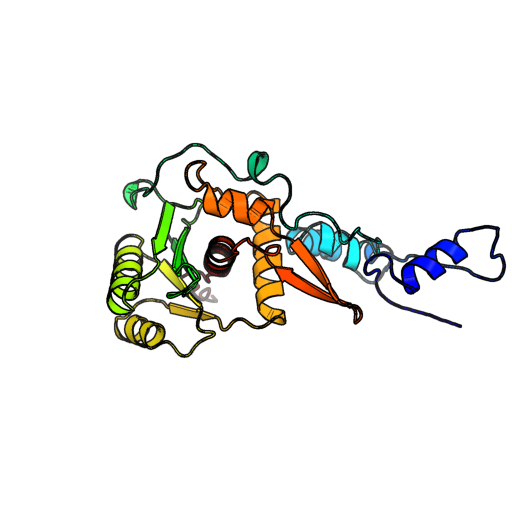-10.667 -5.224 -6.956 1.00 94.50 197 GLY A O 1
ATOM 1584 N N . ARG A 1 198 ? -8.568 -5.628 -6.243 1.00 95.94 198 ARG A N 1
ATOM 1585 C CA . ARG A 1 198 ? -8.936 -6.228 -4.950 1.00 95.94 198 ARG A CA 1
ATOM 1586 C C . ARG A 1 198 ? -9.259 -5.195 -3.875 1.00 95.94 198 ARG A C 1
ATOM 1588 O O . ARG A 1 198 ? -9.821 -5.554 -2.855 1.00 95.94 198 ARG A O 1
ATOM 1595 N N . ILE A 1 199 ? -8.943 -3.920 -4.108 1.00 98.31 199 ILE A N 1
ATOM 1596 C CA . ILE A 1 199 ? -9.235 -2.822 -3.180 1.00 98.31 199 ILE A CA 1
ATOM 1597 C C . ILE A 1 199 ? -10.240 -1.852 -3.796 1.00 98.31 199 ILE A C 1
ATOM 1599 O O . ILE A 1 199 ? -10.027 -1.357 -4.909 1.00 98.31 199 ILE A O 1
ATOM 1603 N N . THR A 1 200 ? -11.284 -1.530 -3.031 1.00 98.56 200 THR A N 1
ATOM 1604 C CA . THR A 1 200 ? -12.338 -0.578 -3.403 1.00 98.56 200 THR A CA 1
ATOM 1605 C C . THR A 1 200 ? -12.335 0.629 -2.463 1.00 98.56 200 THR A C 1
ATOM 1607 O O . THR A 1 200 ? -12.340 0.504 -1.238 1.00 98.56 200 THR A O 1
ATOM 1610 N N . ILE A 1 201 ? -12.323 1.823 -3.052 1.00 98.69 201 ILE A N 1
ATOM 1611 C CA . ILE A 1 201 ? -12.199 3.123 -2.396 1.00 98.69 201 ILE A CA 1
ATOM 1612 C C . ILE A 1 201 ? -13.491 3.919 -2.650 1.00 98.69 201 ILE A C 1
ATOM 1614 O O . ILE A 1 201 ? -13.887 4.081 -3.806 1.00 98.69 201 ILE A O 1
ATOM 1618 N N . PRO A 1 202 ? -14.139 4.498 -1.628 1.00 98.19 202 PRO A N 1
ATOM 1619 C CA . PRO A 1 202 ? -15.329 5.300 -1.838 1.00 98.19 202 PRO A CA 1
ATOM 1620 C C . PRO A 1 202 ? -14.947 6.651 -2.438 1.00 98.19 202 PRO A C 1
ATOM 1622 O O . PRO A 1 202 ? -13.993 7.298 -1.998 1.00 98.19 202 PRO A O 1
ATOM 1625 N N . GLU A 1 203 ? -15.751 7.151 -3.374 1.00 97.06 203 GLU A N 1
ATOM 1626 C CA . GLU A 1 203 ? -15.547 8.454 -4.027 1.00 97.06 203 GLU A CA 1
ATOM 1627 C C . GLU A 1 203 ? -15.458 9.637 -3.043 1.00 97.06 203 GLU A C 1
ATOM 1629 O O . GLU A 1 203 ? -14.876 10.686 -3.343 1.00 97.06 203 GLU A O 1
ATOM 1634 N N . SER A 1 204 ? -16.033 9.467 -1.849 1.00 95.88 204 SER A N 1
ATOM 1635 C CA . SER A 1 204 ? -16.014 10.450 -0.769 1.00 95.88 204 SER A CA 1
ATOM 1636 C C . SER A 1 204 ? -14.624 10.621 -0.139 1.00 95.88 204 SER A C 1
ATOM 1638 O O . SER A 1 204 ? -14.328 11.698 0.388 1.00 95.88 204 SER A O 1
ATOM 1640 N N . VAL A 1 205 ? -13.720 9.640 -0.266 1.00 97.19 205 VAL A N 1
ATOM 1641 C CA . VAL A 1 205 ? -12.353 9.665 0.292 1.00 97.19 205 VAL A CA 1
ATOM 1642 C C . VAL A 1 205 ? -11.391 10.372 -0.667 1.00 97.19 205 VAL A C 1
ATOM 1644 O O . VAL A 1 205 ? -10.363 9.854 -1.101 1.00 97.19 205 VAL A O 1
ATOM 1647 N N . LYS A 1 206 ? -11.733 11.618 -1.006 1.00 95.75 206 LYS A N 1
ATOM 1648 C CA . LYS A 1 206 ? -11.034 12.418 -2.023 1.00 95.75 206 LYS A CA 1
ATOM 1649 C C . LYS A 1 206 ? -9.550 12.621 -1.722 1.00 95.75 206 LYS A C 1
ATOM 1651 O O . LYS A 1 206 ? -8.763 12.683 -2.657 1.00 95.75 206 LYS A O 1
ATOM 1656 N N . THR A 1 207 ? -9.168 12.738 -0.448 1.00 96.44 207 THR A N 1
ATOM 1657 C CA . THR A 1 207 ? -7.756 12.909 -0.070 1.00 96.44 207 THR A CA 1
ATOM 1658 C C . THR A 1 207 ? -6.930 11.691 -0.465 1.00 96.44 207 THR A C 1
ATOM 1660 O O . THR A 1 207 ? -5.973 11.863 -1.205 1.00 96.44 207 THR A O 1
ATOM 1663 N N . LEU A 1 208 ? -7.337 10.482 -0.061 1.00 97.88 208 LEU A N 1
ATOM 1664 C CA . LEU A 1 208 ? -6.641 9.247 -0.432 1.00 97.88 208 LEU A CA 1
ATOM 1665 C C . LEU A 1 208 ? -6.552 9.094 -1.953 1.00 97.88 208 LEU A C 1
ATOM 1667 O O . LEU A 1 208 ? -5.482 8.818 -2.479 1.00 97.88 208 LEU A O 1
ATOM 1671 N N . ILE A 1 209 ? -7.659 9.333 -2.666 1.00 96.31 209 ILE A N 1
ATOM 1672 C CA . ILE A 1 209 ? -7.675 9.252 -4.133 1.00 96.31 209 ILE A CA 1
ATOM 1673 C C . ILE A 1 209 ? -6.661 10.230 -4.736 1.00 96.31 209 ILE A C 1
ATOM 1675 O O . ILE A 1 209 ? -5.915 9.855 -5.634 1.00 96.31 209 ILE A O 1
ATOM 1679 N N . ASN A 1 210 ? -6.614 11.472 -4.253 1.00 93.62 210 ASN A N 1
ATOM 1680 C CA . ASN A 1 210 ? -5.670 12.464 -4.757 1.00 93.62 210 ASN A CA 1
ATOM 1681 C C . ASN A 1 210 ? -4.218 12.084 -4.441 1.00 93.62 210 ASN A C 1
ATOM 1683 O O . ASN A 1 210 ? -3.385 12.208 -5.331 1.00 93.62 210 ASN A O 1
ATOM 1687 N N . GLU A 1 211 ? -3.922 11.611 -3.225 1.00 96.06 211 GLU A N 1
ATOM 1688 C CA . GLU A 1 211 ? -2.576 11.157 -2.847 1.00 96.06 211 GLU A CA 1
ATOM 1689 C C . GLU A 1 211 ? -2.115 9.991 -3.732 1.00 96.06 211 GLU A C 1
ATOM 1691 O O . GLU A 1 211 ? -1.032 10.067 -4.302 1.00 96.06 211 GLU A O 1
ATOM 1696 N N . LEU A 1 212 ? -2.966 8.981 -3.961 1.00 95.31 212 LEU A N 1
ATOM 1697 C CA . LEU A 1 212 ? -2.675 7.881 -4.891 1.00 95.31 212 LEU A CA 1
ATOM 1698 C C . LEU A 1 212 ? -2.392 8.394 -6.315 1.00 95.31 212 LEU A C 1
ATOM 1700 O O . LEU A 1 212 ? -1.474 7.922 -6.976 1.00 95.31 212 LEU A O 1
ATOM 1704 N N . GLN A 1 213 ? -3.157 9.376 -6.802 1.00 90.75 213 GLN A N 1
ATOM 1705 C CA . GLN A 1 213 ? -2.994 9.904 -8.162 1.00 90.75 213 GLN A CA 1
ATOM 1706 C C . GLN A 1 213 ? -1.696 10.687 -8.381 1.00 90.75 213 GLN A C 1
ATOM 1708 O O . GLN A 1 213 ? -1.220 10.743 -9.515 1.00 90.75 213 GLN A O 1
ATOM 1713 N N . VAL A 1 214 ? -1.158 11.320 -7.338 1.00 88.06 214 VAL A N 1
ATOM 1714 C CA . VAL A 1 214 ? 0.083 12.105 -7.422 1.00 88.06 214 VAL A CA 1
ATOM 1715 C C . VAL A 1 214 ? 1.294 11.343 -6.896 1.00 88.06 214 VAL A C 1
ATOM 1717 O O . VAL A 1 214 ? 2.383 11.897 -6.903 1.00 88.06 214 VAL A O 1
ATOM 1720 N N . TYR A 1 215 ? 1.130 10.106 -6.423 1.00 92.88 215 TYR A N 1
ATOM 1721 C CA . TYR A 1 215 ? 2.224 9.331 -5.848 1.00 92.88 215 TYR A CA 1
ATOM 1722 C C . TYR A 1 215 ? 3.259 8.949 -6.910 1.00 92.88 215 TYR A C 1
ATOM 1724 O O . TYR A 1 215 ? 2.915 8.454 -7.989 1.00 92.88 215 TYR A O 1
ATOM 1732 N N . GLU A 1 216 ? 4.538 9.144 -6.598 1.00 87.69 216 GLU A N 1
ATOM 1733 C CA . GLU A 1 216 ? 5.641 9.022 -7.550 1.00 87.69 216 GLU A CA 1
ATOM 1734 C C . GLU A 1 216 ? 6.722 8.050 -7.061 1.00 87.69 216 GLU A C 1
ATOM 1736 O O . GLU A 1 216 ? 6.970 7.874 -5.863 1.00 87.69 216 GLU A O 1
ATOM 1741 N N . SER A 1 217 ? 7.414 7.435 -8.021 1.00 85.81 217 SER A N 1
ATOM 1742 C CA . SER A 1 217 ? 8.664 6.720 -7.785 1.00 85.81 217 SER A CA 1
ATOM 1743 C C . SER A 1 217 ? 9.845 7.601 -8.176 1.00 85.81 217 SER A C 1
ATOM 1745 O O . SER A 1 217 ? 9.938 8.068 -9.308 1.00 85.81 217 SER A O 1
ATOM 1747 N N . GLN A 1 218 ? 10.787 7.793 -7.261 1.00 79.75 218 GLN A N 1
ATOM 1748 C CA . GLN A 1 218 ? 12.032 8.508 -7.509 1.00 79.75 218 GLN A CA 1
ATOM 1749 C C . GLN A 1 218 ? 13.205 7.532 -7.507 1.00 79.75 218 GLN A C 1
ATOM 1751 O O . GLN A 1 218 ? 13.501 6.886 -6.497 1.00 79.75 218 GLN A O 1
ATOM 1756 N N . THR A 1 219 ? 13.918 7.462 -8.627 1.00 75.81 219 THR A N 1
ATOM 1757 C CA . THR A 1 219 ? 15.152 6.684 -8.744 1.00 75.81 219 THR A CA 1
ATOM 1758 C C . THR A 1 219 ? 16.354 7.594 -8.491 1.00 75.81 219 THR A C 1
ATOM 1760 O O . THR A 1 219 ? 16.630 8.525 -9.241 1.00 75.81 219 THR A O 1
ATOM 1763 N N . SER A 1 220 ? 17.095 7.333 -7.413 1.00 74.00 220 SER A N 1
ATOM 1764 C CA . SER A 1 220 ? 18.351 8.042 -7.123 1.00 74.00 220 SER A CA 1
ATOM 1765 C C . SER A 1 220 ? 19.453 7.714 -8.139 1.00 74.00 220 SER A C 1
ATOM 1767 O O . SER A 1 220 ? 19.428 6.663 -8.778 1.00 74.00 220 SER A O 1
ATOM 1769 N N . GLU A 1 221 ? 20.496 8.549 -8.208 1.00 69.00 221 GLU A N 1
ATOM 1770 C CA . GLU A 1 221 ? 21.668 8.340 -9.084 1.00 69.00 221 GLU A CA 1
ATOM 1771 C C . GLU A 1 221 ? 22.357 6.980 -8.880 1.00 69.00 221 GLU A C 1
ATOM 1773 O O . GLU A 1 221 ? 22.933 6.414 -9.807 1.00 69.00 221 GLU A O 1
ATOM 1778 N N . ARG A 1 222 ? 22.275 6.425 -7.663 1.00 74.31 222 ARG A N 1
ATOM 1779 C CA . ARG A 1 222 ? 22.812 5.100 -7.306 1.00 74.31 222 ARG A CA 1
ATOM 1780 C C . ARG A 1 222 ? 21.835 3.954 -7.589 1.00 74.31 222 ARG A C 1
ATOM 1782 O O . ARG A 1 222 ? 22.069 2.832 -7.151 1.00 74.31 222 ARG A O 1
ATOM 1789 N N . GLY A 1 223 ? 20.718 4.233 -8.255 1.00 68.31 223 GLY A N 1
ATOM 1790 C CA . GLY A 1 223 ? 19.704 3.246 -8.591 1.00 68.31 223 GLY A CA 1
ATOM 1791 C C . GLY A 1 223 ? 18.935 2.726 -7.378 1.00 68.31 223 GLY A C 1
ATOM 1792 O O . GLY A 1 223 ? 18.512 1.578 -7.387 1.00 68.31 223 GLY A O 1
ATOM 1793 N N . ARG A 1 224 ? 18.740 3.508 -6.314 1.00 75.69 224 ARG A N 1
ATOM 1794 C CA . ARG A 1 224 ? 17.732 3.177 -5.285 1.00 75.69 224 ARG A CA 1
ATOM 1795 C C . ARG A 1 224 ? 16.413 3.842 -5.643 1.00 75.69 224 ARG A C 1
ATOM 1797 O O . ARG A 1 224 ? 16.420 5.052 -5.854 1.00 75.69 224 ARG A O 1
ATOM 1804 N N . VAL A 1 225 ? 15.345 3.050 -5.693 1.00 77.81 225 VAL A N 1
ATOM 1805 C CA . VAL A 1 225 ? 13.968 3.521 -5.890 1.00 77.81 225 VAL A CA 1
ATOM 1806 C C . VAL A 1 225 ? 13.400 3.912 -4.532 1.00 77.81 225 VAL A C 1
ATOM 1808 O O . VAL A 1 225 ? 13.600 3.199 -3.546 1.00 77.81 225 VAL A O 1
ATOM 1811 N N . ARG A 1 226 ? 12.719 5.050 -4.484 1.00 83.75 226 ARG A N 1
ATOM 1812 C CA . ARG A 1 226 ? 11.972 5.531 -3.329 1.00 83.75 226 ARG A CA 1
ATOM 1813 C C . ARG A 1 226 ? 10.578 5.923 -3.789 1.00 83.75 226 ARG A C 1
ATOM 1815 O O . ARG A 1 226 ? 10.454 6.664 -4.754 1.00 83.75 226 ARG A O 1
ATOM 1822 N N . TYR A 1 227 ? 9.567 5.469 -3.070 1.00 89.31 227 TYR A N 1
ATOM 1823 C CA . TYR A 1 227 ? 8.189 5.889 -3.283 1.00 89.31 227 TYR A CA 1
ATOM 1824 C C . TYR A 1 227 ? 7.845 7.033 -2.337 1.00 89.31 227 TYR A C 1
ATOM 1826 O O . TYR A 1 227 ? 8.225 6.996 -1.161 1.00 89.31 227 TYR A O 1
ATOM 1834 N N . THR A 1 228 ? 7.234 8.084 -2.872 1.00 88.62 228 THR A N 1
ATOM 1835 C CA . THR A 1 228 ? 6.921 9.304 -2.125 1.00 88.62 228 THR A CA 1
ATOM 1836 C C . THR A 1 228 ? 5.897 10.142 -2.877 1.00 88.62 228 THR A C 1
ATOM 1838 O O . THR A 1 228 ? 5.796 10.071 -4.102 1.00 88.62 228 THR A O 1
ATOM 1841 N N . SER A 1 229 ? 5.198 11.009 -2.152 1.00 86.81 229 SER A N 1
ATOM 1842 C CA . SER A 1 229 ? 4.473 12.117 -2.771 1.00 86.81 229 SER A CA 1
ATOM 1843 C C . SER A 1 229 ? 5.440 13.223 -3.231 1.00 86.81 229 SER A C 1
ATOM 1845 O O . SER A 1 229 ? 6.502 13.406 -2.616 1.00 86.81 229 SER A O 1
ATOM 1847 N N . PRO A 1 230 ? 5.099 13.971 -4.297 1.00 85.31 230 PRO A N 1
ATOM 1848 C CA . PRO A 1 230 ? 5.851 15.136 -4.740 1.00 85.31 230 PRO A CA 1
ATOM 1849 C C . PRO A 1 230 ? 5.815 16.252 -3.691 1.00 85.31 230 PRO A C 1
ATOM 1851 O O . PRO A 1 230 ? 4.973 16.283 -2.792 1.00 85.31 230 PRO A O 1
ATOM 1854 N N . SER A 1 231 ? 6.743 17.203 -3.807 1.00 83.44 231 SER A N 1
ATOM 1855 C CA . SER A 1 231 ? 6.844 18.315 -2.856 1.00 83.44 231 SER A CA 1
ATOM 1856 C C . SER A 1 231 ? 5.529 19.100 -2.764 1.00 83.44 231 SER A C 1
ATOM 1858 O O . SER A 1 231 ? 4.947 19.468 -3.784 1.00 83.44 231 SER A O 1
ATOM 1860 N N . GLY A 1 232 ? 5.073 19.365 -1.536 1.00 83.06 232 GLY A N 1
ATOM 1861 C CA . GLY A 1 232 ? 3.805 20.052 -1.265 1.00 83.06 232 GLY A CA 1
ATOM 1862 C C . GLY A 1 232 ? 2.585 19.131 -1.149 1.00 83.06 232 GLY A C 1
ATOM 1863 O O . GLY A 1 232 ? 1.489 19.626 -0.896 1.00 83.06 232 GLY A O 1
ATOM 1864 N N . PHE A 1 233 ? 2.767 17.816 -1.299 1.00 87.44 233 PHE A N 1
ATOM 1865 C CA . PHE A 1 233 ? 1.739 16.799 -1.081 1.00 87.44 233 PHE A CA 1
ATOM 1866 C C . PHE A 1 233 ? 2.115 15.884 0.091 1.00 87.44 233 PHE A C 1
ATOM 1868 O O . PHE A 1 233 ? 3.290 15.751 0.430 1.00 87.44 233 PHE A O 1
ATOM 1875 N N . HIS A 1 234 ? 1.106 15.250 0.688 1.00 90.44 234 HIS A N 1
ATOM 1876 C CA . HIS A 1 234 ? 1.268 14.250 1.748 1.00 90.44 234 HIS A CA 1
ATOM 1877 C C . HIS A 1 234 ? 1.091 12.840 1.179 1.00 90.44 234 HIS A C 1
ATOM 1879 O O . HIS A 1 234 ? 0.562 12.674 0.076 1.00 90.44 234 HIS A O 1
ATOM 1885 N N . ASP A 1 235 ? 1.537 11.835 1.921 1.00 93.19 235 ASP A N 1
ATOM 1886 C CA . ASP A 1 235 ? 1.326 10.416 1.625 1.00 93.19 235 ASP A CA 1
ATOM 1887 C C . ASP A 1 235 ? 0.728 9.635 2.796 1.00 93.19 235 ASP A C 1
ATOM 1889 O O . ASP A 1 235 ? 0.687 8.405 2.773 1.00 93.19 235 ASP A O 1
ATOM 1893 N N . ASP A 1 236 ? 0.213 10.347 3.802 1.00 95.38 236 ASP A N 1
ATOM 1894 C CA . ASP A 1 236 ? -0.252 9.730 5.036 1.00 95.38 236 ASP A CA 1
ATOM 1895 C C . ASP A 1 236 ? -1.404 8.741 4.809 1.00 95.38 236 ASP A C 1
ATOM 1897 O O . ASP A 1 236 ? -1.502 7.732 5.511 1.00 95.38 236 ASP A O 1
ATOM 1901 N N . CYS A 1 237 ? -2.292 9.024 3.846 1.00 98.06 237 CYS A N 1
ATOM 1902 C CA . CYS A 1 237 ? -3.407 8.138 3.527 1.00 98.06 237 CYS A CA 1
ATOM 1903 C C . CYS A 1 237 ? -2.934 6.912 2.747 1.00 98.06 237 CYS A C 1
ATOM 1905 O O . CYS A 1 237 ? -3.463 5.823 2.969 1.00 98.06 237 CYS A O 1
ATOM 1907 N N . VAL A 1 238 ? -1.961 7.086 1.848 1.00 97.94 238 VAL A N 1
ATOM 1908 C CA . VAL A 1 238 ? -1.349 5.981 1.095 1.00 97.94 238 VAL A CA 1
ATOM 1909 C C . VAL A 1 238 ? -0.634 5.034 2.051 1.00 97.94 238 VAL A C 1
ATOM 1911 O O . VAL A 1 238 ? -0.872 3.831 1.989 1.00 97.94 238 VAL A O 1
ATOM 1914 N N . ASP A 1 239 ? 0.164 5.568 2.976 1.00 97.56 239 ASP A N 1
ATOM 1915 C CA . ASP A 1 239 ? 0.879 4.773 3.975 1.00 97.56 239 ASP A CA 1
ATOM 1916 C C . ASP A 1 239 ? -0.101 4.012 4.885 1.00 97.56 239 ASP A C 1
ATOM 1918 O O . ASP A 1 239 ? 0.069 2.815 5.105 1.00 97.56 239 ASP A O 1
ATOM 1922 N N . ALA A 1 240 ? -1.176 4.658 5.354 1.00 98.44 240 ALA A N 1
ATOM 1923 C CA . ALA A 1 240 ? -2.197 3.983 6.161 1.00 98.44 240 ALA A CA 1
ATOM 1924 C C . ALA A 1 240 ? -2.940 2.880 5.389 1.00 98.44 240 ALA A C 1
ATOM 1926 O O . ALA A 1 240 ? -3.210 1.820 5.950 1.00 98.44 240 ALA A O 1
ATOM 1927 N N . LEU A 1 241 ? -3.254 3.094 4.106 1.00 98.69 241 LEU A N 1
ATOM 1928 C CA . LEU A 1 241 ? -3.860 2.054 3.272 1.00 98.69 241 LEU A CA 1
ATOM 1929 C C . LEU A 1 241 ? -2.884 0.894 3.030 1.00 98.69 241 LEU A C 1
ATOM 1931 O O . LEU A 1 241 ? -3.296 -0.260 3.099 1.00 98.69 241 LEU A O 1
ATOM 1935 N N . ALA A 1 242 ? -1.604 1.182 2.787 1.00 98.38 242 ALA A N 1
ATOM 1936 C CA . ALA A 1 242 ? -0.584 0.157 2.584 1.00 98.38 242 ALA A CA 1
ATOM 1937 C C . ALA A 1 242 ? -0.396 -0.719 3.834 1.00 98.38 242 ALA A C 1
ATOM 1939 O O . ALA A 1 242 ? -0.259 -1.933 3.707 1.00 98.38 242 ALA A O 1
ATOM 1940 N N . LEU A 1 243 ? -0.461 -0.120 5.030 1.00 98.31 243 LEU A N 1
ATOM 1941 C CA . LEU A 1 243 ? -0.470 -0.854 6.300 1.00 98.31 243 LEU A CA 1
ATOM 1942 C C . LEU A 1 243 ? -1.717 -1.738 6.445 1.00 98.31 243 LEU A C 1
ATOM 1944 O O . LEU A 1 243 ? -1.603 -2.885 6.856 1.00 98.31 243 LEU A O 1
ATOM 1948 N N . ALA A 1 244 ? -2.906 -1.239 6.083 1.00 98.31 244 ALA A N 1
ATOM 1949 C CA . ALA A 1 244 ? -4.129 -2.046 6.134 1.00 98.31 244 ALA A CA 1
ATOM 1950 C C . ALA A 1 244 ? -4.038 -3.258 5.191 1.00 98.31 244 ALA A C 1
ATOM 1952 O O . ALA A 1 244 ? -4.404 -4.365 5.562 1.00 98.31 244 ALA A O 1
ATOM 1953 N N . VAL A 1 245 ? -3.508 -3.057 3.984 1.00 97.88 245 VAL A N 1
ATOM 1954 C CA . VAL A 1 245 ? -3.314 -4.127 2.996 1.00 97.88 245 VAL A CA 1
ATOM 1955 C C . VAL A 1 245 ? -2.287 -5.167 3.450 1.00 97.88 245 VAL A C 1
ATOM 1957 O O . VAL A 1 245 ? -2.409 -6.334 3.094 1.00 97.88 245 VAL A O 1
ATOM 1960 N N . SER A 1 246 ? -1.283 -4.780 4.242 1.00 96.88 246 SER A N 1
ATOM 1961 C CA . SER A 1 246 ? -0.277 -5.722 4.745 1.00 96.88 246 SER A CA 1
ATOM 1962 C C . SER A 1 246 ? -0.732 -6.549 5.946 1.00 96.88 246 SER A C 1
ATOM 1964 O O . SER A 1 246 ? 0.065 -7.337 6.447 1.00 96.88 246 SER A O 1
ATOM 1966 N N . ALA A 1 247 ? -1.956 -6.351 6.439 1.00 94.94 247 ALA A N 1
ATOM 1967 C CA . ALA A 1 247 ? -2.448 -7.048 7.617 1.00 94.94 247 ALA A CA 1
ATOM 1968 C C . ALA A 1 247 ? -2.499 -8.565 7.407 1.00 94.94 247 ALA A C 1
ATOM 1970 O O . ALA A 1 247 ? -3.009 -9.058 6.399 1.00 94.94 247 ALA A O 1
ATOM 1971 N N . GLU A 1 248 ? -2.011 -9.309 8.395 1.00 85.00 248 GLU A N 1
ATOM 1972 C CA . GLU A 1 248 ? -2.227 -10.751 8.459 1.00 85.00 248 GLU A CA 1
ATOM 1973 C C . GLU A 1 248 ? -3.671 -11.070 8.881 1.00 85.00 248 GLU A C 1
ATOM 1975 O O . GLU A 1 248 ? -4.333 -10.266 9.541 1.00 85.00 248 GLU A O 1
ATOM 1980 N N . ASP A 1 249 ? -4.167 -12.256 8.511 1.00 74.88 249 ASP A N 1
ATOM 1981 C CA . ASP A 1 249 ? -5.496 -12.717 8.929 1.00 74.88 249 ASP A CA 1
ATOM 1982 C C . ASP A 1 249 ? -5.553 -12.807 10.469 1.00 74.88 249 ASP A C 1
ATOM 1984 O O . ASP A 1 249 ? -4.786 -13.577 11.060 1.00 74.88 249 ASP A O 1
ATOM 1988 N N . PRO A 1 250 ? -6.442 -12.048 11.142 1.00 68.75 250 PRO A N 1
ATOM 1989 C CA . PRO A 1 250 ? -6.560 -12.078 12.598 1.00 68.75 250 PRO A CA 1
ATOM 1990 C C . PRO A 1 250 ? -7.146 -13.396 13.120 1.00 68.75 250 PRO A C 1
ATOM 1992 O O . PRO A 1 250 ? -7.099 -13.648 14.327 1.00 68.75 250 PRO A O 1
ATOM 1995 N N . ASN A 1 251 ? -7.699 -14.251 12.251 1.00 64.81 251 ASN A N 1
ATOM 1996 C CA . ASN A 1 251 ? -8.013 -15.622 12.619 1.00 64.81 251 ASN A CA 1
ATOM 1997 C C . ASN A 1 251 ? -6.744 -16.478 12.492 1.00 64.81 251 ASN A C 1
ATOM 1999 O O . ASN A 1 251 ? -6.235 -16.661 11.384 1.00 64.81 251 ASN A O 1
ATOM 2003 N N . PRO A 1 252 ? -6.230 -17.072 13.587 1.00 46.50 252 PRO A N 1
ATOM 2004 C CA . PRO A 1 252 ? -5.091 -17.971 13.486 1.00 46.50 252 PRO A CA 1
ATOM 2005 C C . PRO A 1 252 ? -5.435 -19.103 12.517 1.00 46.50 252 PRO A C 1
ATOM 2007 O O . PRO A 1 252 ? -6.472 -19.756 12.666 1.00 46.50 252 PRO A O 1
ATOM 2010 N N . ARG A 1 253 ? -4.561 -19.343 11.528 1.00 40.78 253 ARG A N 1
ATOM 2011 C CA . ARG A 1 253 ? -4.668 -20.501 10.632 1.00 40.78 253 ARG A CA 1
ATOM 2012 C C . ARG A 1 253 ? -4.870 -21.733 11.504 1.00 40.78 253 ARG A C 1
ATOM 2014 O O . ARG A 1 253 ? -3.957 -22.124 12.229 1.00 40.78 253 ARG A O 1
ATOM 2021 N N . ALA A 1 254 ? -6.058 -22.335 11.447 1.00 37.50 254 ALA A N 1
ATOM 2022 C CA . ALA A 1 254 ? -6.266 -23.646 12.027 1.00 37.50 254 ALA A CA 1
ATOM 2023 C C . ALA A 1 254 ? -5.234 -24.559 11.366 1.00 37.50 254 ALA A C 1
ATOM 2025 O O . ALA A 1 254 ? -5.310 -24.807 10.161 1.00 37.50 254 ALA A O 1
ATOM 2026 N N . THR A 1 255 ? -4.223 -24.983 12.125 1.00 34.06 255 THR A N 1
ATOM 2027 C CA . THR A 1 255 ? -3.268 -25.985 11.665 1.00 34.06 255 THR A CA 1
ATOM 2028 C C . THR A 1 255 ? -4.100 -27.132 11.105 1.00 34.06 255 THR A C 1
ATOM 2030 O O . THR A 1 255 ? -4.944 -27.648 11.848 1.00 34.06 255 THR A O 1
ATOM 2033 N N . PRO A 1 256 ? -3.950 -27.509 9.821 1.00 35.16 256 PRO A N 1
ATOM 2034 C CA . PRO A 1 256 ? -4.659 -28.660 9.300 1.00 35.16 256 PRO A CA 1
ATOM 2035 C C . PRO A 1 256 ? -4.338 -29.820 10.228 1.00 35.16 256 PRO A C 1
ATOM 2037 O O . PRO A 1 256 ? -3.169 -30.152 10.422 1.00 35.16 256 PRO A O 1
ATOM 2040 N N . SER A 1 257 ? -5.371 -30.370 10.864 1.00 38.09 257 SER A N 1
ATOM 2041 C CA . SER A 1 257 ? -5.259 -31.617 11.601 1.00 38.09 257 SER A CA 1
ATOM 2042 C C . SER A 1 257 ? -4.782 -32.652 10.598 1.00 38.09 257 SER A C 1
ATOM 2044 O O . SER A 1 257 ? -5.572 -33.146 9.795 1.00 38.09 257 SER A O 1
ATOM 2046 N N . THR A 1 258 ? -3.482 -32.922 10.597 1.00 47.94 258 THR A N 1
ATOM 2047 C CA . THR A 1 258 ? -2.885 -34.030 9.871 1.00 47.94 258 THR A CA 1
ATOM 2048 C C . THR A 1 258 ? -3.482 -35.306 10.452 1.00 47.94 258 THR A C 1
ATOM 2050 O O . THR A 1 258 ? -3.103 -35.741 11.539 1.00 47.94 258 THR A O 1
ATOM 2053 N N . PHE A 1 259 ? -4.472 -35.849 9.748 1.00 46.25 259 PHE A N 1
ATOM 2054 C CA . PHE A 1 259 ? -4.823 -37.262 9.800 1.00 46.25 259 PHE A CA 1
ATOM 2055 C C . PHE A 1 259 ? -4.101 -37.978 8.663 1.00 46.25 259 PHE A C 1
ATOM 2057 O O . PHE A 1 259 ? -4.041 -37.395 7.555 1.00 46.25 259 PHE A O 1
#

Foldseek 3Di:
DDDDDFAFACDPVVVLQVLLVDPVNVVGHHDADAQVNPPVDDVVVLVVVCLQWFVQVSCGRGVSDNDHQPAFLAPPLCPQAEDADDPQAFLVRAADDKFWFWEDDEEPDWTKIFIAGPQQEGNHIDTDYNDDPVVVLVVQVVVVVRRPPYAYEYAPLDPDCSQVVCVVVPHNYHYDHDDQVVVVVLSRNVNSCSVVSSHHYYPVPVLLVVLSNQWGWDQDPVGRIGIAGPPPHHCNSVNRSSRRSPTDRSPPPPPPPDD

Radius of gyration: 21.45 Å; chains: 1; bounding box: 58×57×64 Å